Protein AF-A0A7S0UGL1-F1 (afdb_monomer)

Radius of gyration: 30.83 Å; Cα contacts (8 Å, |Δi|>4): 129; chains: 1; bounding box: 93×44×69 Å

Mean predicted aligned error: 17.74 Å

Foldseek 3Di:
DDDPPPPPPDPPPPPDDDDDDDDDDDDDDDDDDDDDDDDDDDDPDPDPPPPPPPPPDPPPPPVPPPPPPPPPDDPDPDDDPPDDPPDPDPPPPPPDDPVVPPPLVNVCVVLVQDPLDDCVQAAQQQQHGPVVCPVQDGHPSDPDQAHQQQRHGVVLCVNVVAGGHSRGPQDVVSPGDPCSNVVSVVVSVVVSVVSVVVVVVVVVVVVVVVVVVVVVVVVVD

pLDDT: mean 72.43, std 19.75, range [42.66, 98.06]

Secondary structure (DSSP, 8-state):
----------S-------S----------------------------------------------PPP--------------PPP---------SS-GGG---HHHHHHHHT--TTS-TTSB-TTT--BHHHHTTS--GGG----B-TTT--BHHHHHHTTPPPSTT----GGGTPPTTHHHHHHHHHHHHHHHHHHHHHHHHHHHHHHHHHHHHHHHT--

Structure (mmCIF, N/CA/C/O backbone):
data_AF-A0A7S0UGL1-F1
#
_entry.id   AF-A0A7S0UGL1-F1
#
loop_
_atom_site.group_PDB
_atom_site.id
_atom_site.type_symbol
_atom_site.label_atom_id
_atom_site.label_alt_id
_atom_site.label_comp_id
_atom_site.label_asym_id
_atom_site.label_entity_id
_atom_site.label_seq_id
_atom_site.pdbx_PDB_ins_code
_atom_site.Cartn_x
_atom_site.Cartn_y
_atom_site.Cartn_z
_atom_site.occupancy
_atom_site.B_iso_or_equiv
_atom_site.auth_seq_id
_atom_site.auth_comp_id
_atom_site.auth_asym_id
_atom_site.auth_atom_id
_atom_site.pdbx_PDB_model_num
ATOM 1 N N . GLU A 1 1 ? -6.485 -12.104 34.271 1.00 49.97 1 GLU A N 1
ATOM 2 C CA . GLU A 1 1 ? -6.862 -11.676 32.912 1.00 49.97 1 GLU A CA 1
ATOM 3 C C . GLU A 1 1 ? -7.045 -10.160 32.913 1.00 49.97 1 GLU A C 1
ATOM 5 O O . GLU A 1 1 ? -7.633 -9.662 33.859 1.00 49.97 1 GLU A O 1
ATOM 10 N N . SER A 1 2 ? -6.498 -9.402 31.951 1.00 53.38 2 SER A N 1
ATOM 11 C CA . SER A 1 2 ? -6.787 -7.959 31.879 1.00 53.38 2 SER A CA 1
ATOM 12 C C . SER A 1 2 ? -8.132 -7.769 31.186 1.00 53.38 2 SER A C 1
ATOM 14 O O . SER A 1 2 ? -8.208 -7.888 29.959 1.00 53.38 2 SER A O 1
ATOM 16 N N . GLY A 1 3 ? -9.179 -7.530 31.973 1.00 51.91 3 GLY A N 1
ATOM 17 C CA . GLY A 1 3 ? -10.449 -7.043 31.461 1.00 51.91 3 GLY A CA 1
ATOM 18 C C . GLY A 1 3 ? -10.198 -5.727 30.740 1.00 51.91 3 GLY A C 1
ATOM 19 O O . GLY A 1 3 ? -9.641 -4.788 31.308 1.00 51.91 3 GLY A O 1
ATOM 20 N N . CYS A 1 4 ? -10.546 -5.671 29.459 1.00 60.19 4 CYS A N 1
ATOM 21 C CA . CYS A 1 4 ? -10.886 -4.392 28.868 1.00 60.19 4 CYS A CA 1
ATOM 22 C C . CYS A 1 4 ? -12.244 -4.060 29.470 1.00 60.19 4 CYS A C 1
ATOM 24 O O . CYS A 1 4 ? -13.259 -4.442 28.896 1.00 60.19 4 CYS A O 1
ATOM 26 N N . ASP A 1 5 ? -12.253 -3.509 30.683 1.00 52.34 5 ASP A N 1
ATOM 27 C CA . ASP A 1 5 ? -13.500 -3.104 31.305 1.00 52.34 5 ASP A CA 1
ATOM 28 C C . ASP A 1 5 ? -14.141 -2.080 30.382 1.00 52.34 5 ASP A C 1
ATOM 30 O O . ASP A 1 5 ? -13.615 -0.994 30.118 1.00 52.34 5 ASP A O 1
ATOM 34 N N . GLU A 1 6 ? -15.234 -2.547 29.798 1.00 56.16 6 GLU A N 1
ATOM 35 C CA . GLU A 1 6 ? -16.185 -1.830 28.992 1.00 56.16 6 GLU A CA 1
ATOM 36 C C . GLU A 1 6 ? -16.751 -0.749 29.907 1.00 56.16 6 GLU A C 1
ATOM 38 O O . GLU A 1 6 ? -17.735 -0.944 30.613 1.00 56.16 6 GLU A O 1
ATOM 43 N N . THR A 1 7 ? -16.056 0.387 29.990 1.00 50.25 7 THR A N 1
ATOM 44 C CA . THR A 1 7 ? -16.639 1.587 30.565 1.00 50.25 7 THR A CA 1
ATOM 45 C C . THR A 1 7 ? -17.800 1.934 29.655 1.00 50.25 7 THR A C 1
ATOM 47 O O . THR A 1 7 ? -17.593 2.478 28.567 1.00 50.25 7 THR A O 1
ATOM 50 N N . THR A 1 8 ? -18.991 1.535 30.094 1.00 50.25 8 THR A N 1
ATOM 51 C CA . THR A 1 8 ? -20.279 2.159 29.824 1.00 50.25 8 THR A CA 1
ATOM 52 C C . THR A 1 8 ? -20.055 3.650 29.619 1.00 50.25 8 THR A C 1
ATOM 54 O O . THR A 1 8 ? -19.912 4.403 30.577 1.00 50.25 8 THR A O 1
ATOM 57 N N . LEU A 1 9 ? -19.905 4.050 28.357 1.00 53.34 9 LEU A N 1
ATOM 58 C CA . LEU A 1 9 ? -20.008 5.440 27.967 1.00 53.34 9 LEU A CA 1
ATOM 59 C C . LEU A 1 9 ? -21.496 5.707 27.867 1.00 53.34 9 LEU A C 1
ATOM 61 O O . LEU A 1 9 ? -22.192 5.103 27.051 1.00 53.34 9 LEU A O 1
ATOM 65 N N . ASP A 1 10 ? -21.933 6.554 28.784 1.00 43.84 10 ASP A N 1
ATOM 66 C CA . ASP A 1 10 ? -23.296 6.976 28.996 1.00 43.84 10 ASP A CA 1
ATOM 67 C C . ASP A 1 10 ? -24.043 7.325 27.703 1.00 43.84 10 ASP A C 1
ATOM 69 O O . ASP A 1 10 ? -23.537 7.947 26.762 1.00 43.84 10 ASP A O 1
ATOM 73 N N . ASP A 1 11 ? -25.297 6.898 27.732 1.00 48.81 11 ASP A N 1
ATOM 74 C CA . ASP A 1 11 ? -26.391 7.055 26.787 1.00 48.81 11 ASP A CA 1
ATOM 75 C C . ASP A 1 11 ? -26.806 8.533 26.604 1.00 48.81 11 ASP A C 1
ATOM 77 O O . ASP A 1 11 ? -27.948 8.905 26.839 1.00 48.81 11 ASP A O 1
ATOM 81 N N . GLU A 1 12 ? -25.894 9.424 26.195 1.00 51.50 12 GLU A N 1
ATOM 82 C CA . GLU A 1 12 ? -26.223 10.849 25.992 1.00 51.50 12 GLU A CA 1
ATOM 83 C C . GLU A 1 12 ? -25.688 11.431 24.673 1.00 51.50 12 GLU A C 1
ATOM 85 O O . GLU A 1 12 ? -25.175 12.546 24.589 1.00 51.50 12 GLU A O 1
ATOM 90 N N . SER A 1 13 ? -25.831 10.682 23.574 1.00 47.97 13 SER A N 1
ATOM 91 C CA . SER A 1 13 ? -25.647 11.254 22.230 1.00 47.97 13 SER A CA 1
ATOM 92 C C . SER A 1 13 ? -26.624 10.721 21.178 1.00 47.97 13 SER A C 1
ATOM 94 O O . SER A 1 13 ? -26.293 10.556 20.007 1.00 47.97 13 SER A O 1
ATOM 96 N N . GLN A 1 14 ? -27.886 10.524 21.575 1.00 49.38 14 GLN A N 1
ATOM 97 C CA . GLN A 1 14 ? -29.024 10.386 20.652 1.00 49.38 14 GLN A CA 1
ATOM 98 C C . GLN A 1 14 ? -29.669 11.739 20.281 1.00 49.38 14 GLN A C 1
ATOM 100 O O . GLN A 1 14 ? -30.885 11.857 20.140 1.00 49.38 14 GLN A O 1
ATOM 105 N N . ARG A 1 15 ? -28.876 12.795 20.073 1.00 54.56 15 ARG A N 1
ATOM 106 C CA . ARG A 1 15 ? -29.361 14.038 19.448 1.00 54.56 15 ARG A CA 1
ATOM 107 C C . ARG A 1 15 ? -28.332 14.578 18.470 1.00 54.56 15 ARG A C 1
ATOM 109 O O . ARG A 1 15 ? -27.566 15.468 18.803 1.00 54.56 15 ARG A O 1
ATOM 116 N N . THR A 1 16 ? -28.326 14.020 17.262 1.00 50.59 16 THR A N 1
ATOM 117 C CA . THR A 1 16 ? -28.108 14.730 15.978 1.00 50.59 16 THR A CA 1
ATOM 118 C C . THR A 1 16 ? -28.084 13.728 14.817 1.00 50.59 16 THR A C 1
ATOM 120 O O . THR A 1 16 ? -27.150 13.649 14.028 1.00 50.59 16 THR A O 1
ATOM 123 N N . LEU A 1 17 ? -29.172 12.966 14.666 1.00 46.53 17 LEU A N 1
ATOM 124 C CA . LEU A 1 17 ? -29.555 12.407 13.370 1.00 46.53 17 LEU A CA 1
ATOM 125 C C . LEU A 1 17 ? -30.765 13.184 12.868 1.00 46.53 17 LEU A C 1
ATOM 127 O O . LEU A 1 17 ? -31.909 12.917 13.223 1.00 46.53 17 LEU A O 1
ATOM 131 N N . SER A 1 18 ? -30.506 14.176 12.029 1.00 49.50 18 SER A N 1
ATOM 132 C CA . SER A 1 18 ? -31.495 14.686 11.093 1.00 49.50 18 SER A CA 1
ATOM 133 C C . SER A 1 18 ? -30.771 15.165 9.847 1.00 49.50 18 SER A C 1
ATOM 135 O O . SER A 1 18 ? -29.814 15.926 9.929 1.00 49.50 18 SER A O 1
ATOM 137 N N . VAL A 1 19 ? -31.310 14.733 8.707 1.00 49.53 19 VAL A N 1
ATOM 138 C CA . VAL A 1 19 ? -31.036 15.157 7.328 1.00 49.53 19 VAL A CA 1
ATOM 139 C C . VAL A 1 19 ? -30.164 14.200 6.491 1.00 49.53 19 VAL A C 1
ATOM 141 O O . VAL A 1 19 ? -28.951 14.109 6.625 1.00 49.53 19 VAL A O 1
ATOM 144 N N . LYS A 1 20 ? -30.864 13.599 5.510 1.00 46.00 20 LYS A N 1
ATOM 145 C CA . LYS A 1 20 ? -30.420 12.940 4.262 1.00 46.00 20 LYS A CA 1
ATOM 146 C C . LYS A 1 20 ? -30.131 11.431 4.277 1.00 46.00 20 LYS A C 1
ATOM 148 O O . LYS A 1 20 ? -29.094 10.963 3.823 1.00 46.00 20 LYS A O 1
ATOM 153 N N . ARG A 1 21 ? -31.181 10.655 4.568 1.00 45.88 21 ARG A N 1
ATOM 154 C CA . ARG A 1 21 ? -31.501 9.431 3.808 1.00 45.88 21 ARG A CA 1
ATOM 155 C C . ARG A 1 21 ? -32.870 9.594 3.143 1.00 45.88 21 ARG A C 1
ATOM 157 O O . ARG A 1 21 ? -33.897 9.406 3.777 1.00 45.88 21 ARG A O 1
ATOM 164 N N . GLN A 1 22 ? -32.873 9.949 1.862 1.00 46.75 22 GLN A N 1
ATOM 165 C CA . GLN A 1 22 ? -34.020 9.780 0.970 1.00 46.75 22 GLN A CA 1
ATOM 166 C C . GLN A 1 22 ? -33.508 9.327 -0.396 1.00 46.75 22 GLN A C 1
ATOM 168 O O . GLN A 1 22 ? -32.994 10.133 -1.165 1.00 46.75 22 GLN A O 1
ATOM 173 N N . ARG A 1 23 ? -33.621 8.022 -0.652 1.00 47.41 23 ARG A N 1
ATOM 174 C CA . ARG A 1 23 ? -34.203 7.414 -1.863 1.00 47.41 23 ARG A CA 1
ATOM 175 C C . ARG A 1 23 ? -33.829 5.935 -1.908 1.00 47.41 23 ARG A C 1
ATOM 177 O O . ARG A 1 23 ? -32.847 5.538 -2.522 1.00 47.41 23 ARG A O 1
ATOM 184 N N . ALA A 1 24 ? -34.659 5.133 -1.248 1.00 46.78 24 ALA A N 1
ATOM 185 C CA . ALA A 1 24 ? -35.007 3.826 -1.775 1.00 46.78 24 ALA A CA 1
ATOM 186 C C . ALA A 1 24 ? -36.039 4.070 -2.886 1.00 46.78 24 ALA A C 1
ATOM 188 O O . ALA A 1 24 ? -37.036 4.755 -2.661 1.00 46.78 24 ALA A O 1
ATOM 189 N N . GLY A 1 25 ? -35.748 3.592 -4.092 1.00 44.62 25 GLY A N 1
ATOM 190 C CA . GLY A 1 25 ? -36.700 3.501 -5.190 1.00 44.62 25 GLY A CA 1
ATOM 191 C C . GLY A 1 25 ? -36.906 2.028 -5.497 1.00 44.62 25 GLY A C 1
ATOM 192 O O . GLY A 1 25 ? -36.019 1.395 -6.060 1.00 44.62 25 GLY A O 1
ATOM 193 N N . SER A 1 26 ? -38.050 1.501 -5.078 1.00 48.12 26 SER A N 1
ATOM 194 C CA . SER A 1 26 ? -38.562 0.168 -5.388 1.00 48.12 26 SER A CA 1
ATOM 195 C C . SER A 1 26 ? -39.847 0.330 -6.196 1.00 48.12 26 SER A C 1
ATOM 197 O O . SER A 1 26 ? -40.843 0.807 -5.661 1.00 48.12 26 SER A O 1
ATOM 199 N N . ILE A 1 27 ? -39.777 -0.014 -7.479 1.00 49.25 27 ILE A N 1
ATOM 200 C CA . ILE A 1 27 ? -40.843 -0.236 -8.475 1.00 49.25 27 ILE A CA 1
ATOM 201 C C . ILE A 1 27 ? -40.078 -0.784 -9.693 1.00 49.25 27 ILE A C 1
ATOM 203 O O . ILE A 1 27 ? -39.031 -0.241 -10.024 1.00 49.25 27 ILE A O 1
ATOM 207 N N . GLY A 1 28 ? -40.438 -1.842 -10.399 1.00 42.66 28 GLY A N 1
ATOM 208 C CA . GLY A 1 28 ? -41.591 -2.721 -10.430 1.00 42.66 28 GLY A CA 1
ATOM 209 C C . GLY A 1 28 ? -41.323 -3.723 -11.567 1.00 42.66 28 GLY A C 1
ATOM 210 O O . GLY A 1 28 ? -40.340 -3.599 -12.299 1.00 42.66 28 GLY A O 1
ATOM 211 N N . GLU A 1 29 ? -42.165 -4.735 -11.645 1.00 49.28 29 GLU A N 1
ATOM 212 C CA . GLU A 1 29 ? -42.068 -5.910 -12.502 1.00 49.28 29 GLU A CA 1
ATOM 213 C C . GLU A 1 29 ? -42.170 -5.658 -14.028 1.00 49.28 29 GLU A C 1
ATOM 215 O O . GLU A 1 29 ? -42.695 -4.645 -14.478 1.00 49.28 29 GLU A O 1
ATOM 220 N N . GLU A 1 30 ? -41.675 -6.656 -14.777 1.00 47.31 30 GLU A N 1
ATOM 221 C CA . GLU A 1 30 ? -42.126 -7.158 -16.096 1.00 47.31 30 GLU A CA 1
ATOM 222 C C . GLU A 1 30 ? -42.024 -6.316 -17.400 1.00 47.31 30 GLU A C 1
ATOM 224 O O . GLU A 1 30 ? -42.859 -5.469 -17.682 1.00 47.31 30 GLU A O 1
ATOM 229 N N . SER A 1 31 ? -41.079 -6.75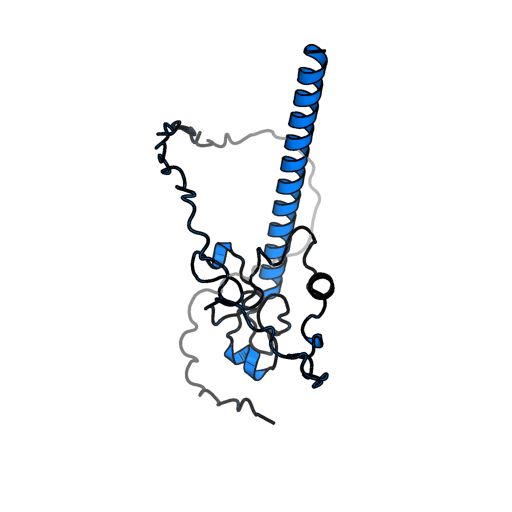2 -18.268 1.00 47.50 31 SER A N 1
ATOM 230 C CA . SER A 1 31 ? -41.150 -6.984 -19.746 1.00 47.50 31 SER A CA 1
ATOM 231 C C . SER A 1 31 ? -41.587 -5.861 -20.730 1.00 47.50 31 SER A C 1
ATOM 233 O O . SER A 1 31 ? -42.191 -4.880 -20.321 1.00 47.50 31 SER A O 1
ATOM 235 N N . PRO A 1 32 ? -41.372 -5.964 -22.073 1.00 59.06 32 PRO A N 1
ATOM 236 C CA . PRO A 1 32 ? -40.645 -6.954 -22.881 1.00 59.06 32 PRO A CA 1
ATOM 237 C C . PRO A 1 32 ? -39.606 -6.358 -23.874 1.00 59.06 32 PRO A C 1
ATOM 239 O O . PRO A 1 32 ? -39.537 -5.163 -24.155 1.00 59.06 32 PRO A O 1
ATOM 242 N N . VAL A 1 33 ? -38.837 -7.275 -24.467 1.00 56.69 33 VAL A N 1
ATOM 243 C CA . VAL A 1 33 ? -38.094 -7.215 -25.741 1.00 56.69 33 VAL A CA 1
ATOM 244 C C . VAL A 1 33 ? -38.511 -6.077 -26.696 1.00 56.69 33 VAL A C 1
ATOM 246 O O . VAL A 1 33 ? -39.586 -6.121 -27.295 1.00 56.69 33 VAL A O 1
ATOM 249 N N . ARG A 1 34 ? -37.605 -5.124 -26.965 1.00 49.34 34 ARG A N 1
ATOM 250 C CA . ARG A 1 34 ? -37.639 -4.306 -28.190 1.00 49.34 34 ARG A CA 1
ATOM 251 C C . ARG A 1 34 ? -36.268 -4.213 -28.861 1.00 49.34 34 ARG A C 1
ATOM 253 O O . ARG A 1 34 ? -35.297 -3.727 -28.295 1.00 49.34 34 ARG A O 1
ATOM 260 N N . LYS A 1 35 ? -36.288 -4.762 -30.077 1.00 45.47 35 LYS A N 1
ATOM 261 C CA . LYS A 1 35 ? -35.478 -4.565 -31.283 1.00 45.47 35 LYS A CA 1
ATOM 262 C C . LYS A 1 35 ? -34.319 -3.565 -31.221 1.00 45.47 35 LYS A C 1
ATOM 264 O O . LYS A 1 35 ? -34.493 -2.396 -30.899 1.00 45.47 35 LYS A O 1
ATOM 269 N N . LEU A 1 36 ? -33.181 -4.062 -31.712 1.00 54.41 36 LEU A N 1
ATOM 270 C CA . LEU A 1 36 ? -32.133 -3.285 -32.356 1.00 54.41 36 LEU A CA 1
ATOM 271 C C . LEU A 1 36 ? -32.740 -2.322 -33.383 1.00 54.41 36 LEU A C 1
ATOM 273 O O . LEU A 1 36 ? -33.297 -2.781 -34.378 1.00 54.41 36 LEU A O 1
ATOM 277 N N . GLU A 1 37 ? -32.519 -1.026 -33.193 1.00 46.28 37 GLU A N 1
ATOM 278 C CA . GLU A 1 37 ? -32.358 -0.088 -34.298 1.00 46.28 37 GLU A CA 1
ATOM 279 C C . GLU A 1 37 ? -31.127 0.779 -34.031 1.00 46.28 37 GLU A C 1
ATOM 281 O O . GLU A 1 37 ? -30.997 1.490 -33.035 1.00 46.28 37 GLU A O 1
ATOM 286 N N . SER A 1 38 ? -30.178 0.618 -34.940 1.00 60.94 38 SER A N 1
ATOM 287 C CA . SER A 1 38 ? -28.994 1.425 -35.161 1.00 60.94 38 SER A CA 1
ATOM 288 C C . SER A 1 38 ? -29.349 2.895 -35.374 1.00 60.94 38 SER A C 1
ATOM 290 O O . SER A 1 38 ? -30.081 3.219 -36.306 1.00 60.94 38 SER A O 1
ATOM 292 N N . SER A 1 39 ? -28.744 3.788 -34.590 1.00 46.53 39 SER A N 1
ATOM 293 C CA . SER A 1 39 ? -28.592 5.191 -34.976 1.00 46.53 39 SER A CA 1
ATOM 294 C C . SER A 1 39 ? -27.234 5.721 -34.501 1.00 46.53 39 SER A C 1
ATOM 296 O O . SER A 1 39 ? -26.961 5.701 -33.296 1.00 46.53 39 SER A O 1
ATOM 298 N N . PRO A 1 40 ? -26.346 6.147 -35.419 1.00 58.91 40 PRO A N 1
ATOM 299 C CA . PRO A 1 40 ? -25.068 6.742 -35.079 1.00 58.91 40 PRO A CA 1
ATOM 300 C C . PRO A 1 40 ? -25.258 8.249 -34.910 1.00 58.91 40 PRO A C 1
ATOM 302 O O . PRO A 1 40 ? -25.292 9.000 -35.879 1.00 58.91 40 PRO A O 1
ATOM 305 N N . HIS A 1 41 ? -25.354 8.705 -33.666 1.00 50.12 41 HIS A N 1
ATOM 306 C CA . HIS A 1 41 ? -25.132 10.110 -33.352 1.00 50.12 41 HIS A CA 1
ATOM 307 C C . HIS A 1 41 ? -24.097 10.187 -32.237 1.00 50.12 41 HIS A C 1
ATOM 309 O O . HIS A 1 41 ? -24.415 10.095 -31.053 1.00 50.12 41 HIS A O 1
ATOM 315 N N . GLU A 1 42 ? -22.830 10.302 -32.639 1.00 50.38 42 GLU A N 1
ATOM 316 C CA . GLU A 1 42 ? -21.756 10.709 -31.741 1.00 50.38 42 GLU A CA 1
ATOM 317 C C . GLU A 1 42 ? -22.068 12.112 -31.200 1.00 50.38 42 GLU A C 1
ATOM 319 O O . GLU A 1 42 ? -22.166 13.064 -31.980 1.00 50.38 42 GLU A O 1
ATOM 324 N N . PRO A 1 43 ? -22.172 12.300 -29.876 1.00 55.28 43 PRO A N 1
ATOM 325 C CA . PRO A 1 43 ? -21.962 13.607 -29.300 1.00 55.28 43 PRO A CA 1
ATOM 326 C C . PRO A 1 43 ? -20.451 13.842 -29.292 1.00 55.28 43 PRO A C 1
ATOM 328 O O . PRO A 1 43 ? -19.728 13.196 -28.529 1.00 55.28 43 PRO A O 1
ATOM 331 N N . GLN A 1 44 ? -19.986 14.769 -30.136 1.00 52.66 44 GLN A N 1
ATOM 332 C CA . GLN A 1 44 ? -18.638 15.332 -30.072 1.00 52.66 44 GLN A CA 1
ATOM 333 C C . GLN A 1 44 ? -18.358 15.782 -28.635 1.00 52.66 44 GLN A C 1
ATOM 335 O O . GLN A 1 44 ? -18.747 16.867 -28.198 1.00 52.66 44 GLN A O 1
ATOM 340 N N . ARG A 1 45 ? -17.675 14.926 -27.870 1.00 49.59 45 ARG A N 1
ATOM 341 C CA . ARG A 1 45 ? -17.064 15.328 -26.613 1.00 49.59 45 ARG A CA 1
ATOM 342 C C . ARG A 1 45 ? -15.934 16.266 -26.984 1.00 49.59 45 ARG A C 1
ATOM 344 O O . ARG A 1 45 ? -14.920 15.847 -27.532 1.00 49.59 45 ARG A O 1
ATOM 351 N N . ASN A 1 46 ? -16.141 17.538 -26.680 1.00 55.28 46 ASN A N 1
ATOM 352 C CA . ASN A 1 46 ? -15.108 18.553 -26.646 1.00 55.28 46 ASN A CA 1
ATOM 353 C C . ASN A 1 46 ? -14.074 18.108 -25.598 1.00 55.28 46 ASN A C 1
ATOM 355 O O . ASN A 1 46 ? -14.231 18.348 -24.401 1.00 55.28 46 ASN A O 1
ATOM 359 N N . VAL A 1 47 ? -13.079 17.331 -26.029 1.00 50.09 47 VAL A N 1
ATOM 360 C CA . VAL A 1 47 ? -11.943 16.945 -25.196 1.00 50.09 47 VAL A CA 1
ATOM 361 C C . VAL A 1 47 ? -11.081 18.199 -25.087 1.00 50.09 47 VAL A C 1
ATOM 363 O O . VAL A 1 47 ? -10.557 18.640 -26.112 1.00 50.09 47 VAL A O 1
ATOM 366 N N . PRO A 1 48 ? -10.913 18.806 -23.898 1.00 51.16 48 PRO A N 1
ATOM 367 C CA . PRO A 1 48 ? -9.924 19.855 -23.747 1.00 51.16 48 PRO A CA 1
ATOM 368 C C . PRO A 1 48 ? -8.567 19.239 -24.088 1.00 51.16 48 PRO A C 1
ATOM 370 O O . PRO A 1 48 ? -8.071 18.359 -23.381 1.00 51.16 48 PRO A O 1
ATOM 373 N N . GLN A 1 49 ? -7.985 19.673 -25.209 1.00 48.41 49 GLN A N 1
ATOM 374 C CA . GLN A 1 49 ? -6.591 19.422 -25.534 1.00 48.41 49 GLN A CA 1
ATOM 375 C C . GLN A 1 49 ? -5.756 20.085 -24.439 1.00 48.41 49 GLN A C 1
ATOM 377 O O . GLN A 1 49 ? -5.389 21.256 -24.528 1.00 48.41 49 GLN A O 1
ATOM 382 N N . TYR A 1 50 ? -5.472 19.334 -23.376 1.00 49.09 50 TYR A N 1
ATOM 383 C CA . TYR A 1 50 ? -4.449 19.694 -22.413 1.00 49.09 50 TYR A CA 1
ATOM 384 C C . TYR A 1 50 ? -3.123 19.584 -23.158 1.00 49.09 50 TYR A C 1
ATOM 386 O O . TYR A 1 50 ? -2.508 18.521 -23.259 1.00 49.09 50 TYR A O 1
ATOM 394 N N . ARG A 1 51 ? -2.751 20.696 -23.793 1.00 46.44 51 ARG A N 1
ATOM 395 C CA . ARG A 1 51 ? -1.477 20.896 -24.460 1.00 46.44 51 ARG A CA 1
ATOM 396 C C . ARG A 1 51 ? -0.424 20.736 -23.376 1.00 46.44 51 ARG A C 1
ATOM 398 O O . ARG A 1 51 ? -0.190 21.629 -22.568 1.00 46.44 51 ARG A O 1
ATOM 405 N N . ASN A 1 52 ? 0.128 19.531 -23.314 1.00 45.81 52 ASN A N 1
ATOM 406 C CA . ASN A 1 52 ? 1.212 19.164 -22.430 1.00 45.81 52 ASN A CA 1
ATOM 407 C C . ASN A 1 52 ? 2.445 19.911 -22.946 1.00 45.81 52 ASN A C 1
ATOM 409 O O . ASN A 1 52 ? 3.217 19.403 -23.759 1.00 45.81 52 ASN A O 1
ATOM 413 N N . SER A 1 53 ? 2.560 21.175 -22.548 1.00 51.78 53 SER A N 1
ATOM 414 C CA . SER A 1 53 ? 3.753 21.987 -22.722 1.00 51.78 53 SER A CA 1
ATOM 415 C C . SER A 1 53 ? 4.829 21.383 -21.829 1.00 51.78 53 SER A C 1
ATOM 417 O O . SER A 1 53 ? 5.065 21.833 -20.711 1.00 51.78 53 SER A O 1
ATOM 419 N N . TYR A 1 54 ? 5.451 20.313 -22.321 1.00 46.62 54 TYR A N 1
ATOM 420 C CA . TYR A 1 54 ? 6.738 19.843 -21.845 1.00 46.62 54 TYR A CA 1
ATOM 421 C C . TYR A 1 54 ? 7.737 20.973 -22.087 1.00 46.62 54 TYR A C 1
ATOM 423 O O . TYR A 1 54 ? 8.347 21.068 -23.146 1.00 46.62 54 TYR A O 1
ATOM 431 N N . MET A 1 55 ? 7.862 21.866 -21.108 1.00 61.69 55 MET A N 1
ATOM 432 C CA . MET A 1 55 ? 9.044 22.697 -20.948 1.00 61.69 55 MET A CA 1
ATOM 433 C C . MET A 1 55 ? 10.198 21.745 -20.610 1.00 61.69 55 MET A C 1
ATOM 435 O O . MET A 1 55 ? 10.156 21.101 -19.556 1.00 61.69 55 MET A O 1
ATOM 439 N N . PRO A 1 56 ? 11.209 21.591 -21.480 1.00 57.16 56 PRO A N 1
ATOM 440 C CA . PRO A 1 56 ? 12.427 20.906 -21.095 1.00 57.16 56 PRO A CA 1
ATOM 441 C C . PRO A 1 56 ? 13.092 21.756 -20.013 1.00 57.16 56 PRO A C 1
ATOM 443 O O . PRO A 1 56 ? 13.587 22.847 -20.283 1.00 57.16 56 PRO A O 1
ATOM 446 N N . HIS A 1 57 ? 13.070 21.277 -18.769 1.00 58.19 57 HIS A N 1
ATOM 447 C CA . HIS A 1 57 ? 13.886 21.867 -17.719 1.00 58.19 57 HIS A CA 1
ATOM 448 C C . HIS A 1 57 ? 15.348 21.751 -18.174 1.00 58.19 57 HIS A C 1
ATOM 450 O O . HIS A 1 57 ? 15.810 20.624 -18.388 1.00 58.19 57 HIS A O 1
ATOM 456 N N . PRO A 1 58 ? 16.089 22.861 -18.342 1.00 57.00 58 PRO A N 1
ATOM 457 C CA . PRO A 1 58 ? 17.516 22.762 -18.564 1.00 57.00 58 PRO A CA 1
ATOM 458 C C . PRO A 1 58 ? 18.102 22.093 -17.324 1.00 57.00 58 PRO A C 1
ATOM 460 O O . PRO A 1 58 ? 18.011 22.622 -16.213 1.00 57.00 58 PRO A O 1
ATOM 463 N N . GLN A 1 59 ? 18.665 20.898 -17.512 1.00 53.03 59 GLN A N 1
ATOM 464 C CA . GLN A 1 59 ? 19.603 20.319 -16.565 1.00 53.03 59 GLN A CA 1
ATOM 465 C C . GLN A 1 59 ? 20.761 21.308 -16.446 1.00 53.03 59 GLN A C 1
ATOM 467 O O . GLN A 1 59 ? 21.746 21.223 -17.176 1.00 53.03 59 GLN A O 1
ATOM 472 N N . GLN A 1 60 ? 20.660 22.250 -15.509 1.00 55.59 60 GLN A N 1
ATOM 473 C CA . GLN A 1 60 ? 21.855 22.776 -14.885 1.00 55.59 60 GLN A CA 1
ATOM 474 C C . GLN A 1 60 ? 22.487 21.588 -14.169 1.00 55.59 60 GLN A C 1
ATOM 476 O O . GLN A 1 60 ? 22.120 21.231 -13.049 1.00 55.59 60 GLN A O 1
ATOM 481 N N . GLN A 1 61 ? 23.416 20.939 -14.872 1.00 58.41 61 GLN A N 1
ATOM 482 C CA . GLN A 1 61 ? 24.498 20.195 -14.261 1.00 58.41 61 GLN A CA 1
ATOM 483 C C . GLN A 1 61 ? 25.219 21.170 -13.330 1.00 58.41 61 GLN A C 1
ATOM 485 O O . GLN A 1 61 ? 26.216 21.787 -13.693 1.00 58.41 61 GLN A O 1
ATOM 490 N N . GLN A 1 62 ? 24.718 21.315 -12.106 1.00 56.94 62 GLN A N 1
ATOM 491 C CA . GLN A 1 62 ? 25.589 21.643 -10.998 1.00 56.94 62 GLN A CA 1
ATOM 492 C C . GLN A 1 62 ? 26.500 20.434 -10.857 1.00 56.94 62 GLN A C 1
ATOM 494 O O . GLN A 1 62 ? 26.180 19.454 -10.182 1.00 56.94 62 GLN A O 1
ATOM 499 N N . GLN A 1 63 ? 27.612 20.487 -11.589 1.00 56.16 63 GLN A N 1
ATOM 500 C CA . GLN A 1 63 ? 28.789 19.703 -11.299 1.00 56.16 63 GLN A CA 1
ATOM 501 C C . GLN A 1 63 ? 29.155 20.034 -9.856 1.00 56.16 63 GLN A C 1
ATOM 503 O O . GLN A 1 63 ? 29.857 21.001 -9.571 1.00 56.16 63 GLN A O 1
ATOM 508 N N . ARG A 1 64 ? 28.616 19.255 -8.915 1.00 51.94 64 ARG A N 1
ATOM 509 C CA . ARG A 1 64 ? 29.208 19.153 -7.596 1.00 51.94 64 ARG A CA 1
ATOM 510 C C . ARG A 1 64 ? 30.577 18.549 -7.841 1.00 51.94 64 ARG A C 1
ATOM 512 O O . ARG A 1 64 ? 30.707 17.336 -7.982 1.00 51.94 64 ARG A O 1
ATOM 519 N N . MET A 1 65 ? 31.571 19.426 -7.952 1.00 52.25 65 MET A N 1
ATOM 520 C CA . MET A 1 65 ? 32.955 19.101 -7.670 1.00 52.25 65 MET A CA 1
ATOM 521 C C . MET A 1 65 ? 32.973 18.505 -6.266 1.00 52.25 65 MET A C 1
ATOM 523 O O . MET A 1 65 ? 33.004 19.215 -5.265 1.00 52.25 65 MET A O 1
ATOM 527 N N . TYR A 1 66 ? 32.852 17.185 -6.192 1.00 60.03 66 TYR A N 1
ATOM 528 C CA . TYR A 1 66 ? 33.248 16.461 -5.006 1.00 60.03 66 TYR A CA 1
ATOM 529 C C . TYR A 1 66 ? 34.769 16.581 -4.950 1.00 60.03 66 TYR A C 1
ATOM 531 O O . TYR A 1 66 ? 35.430 16.172 -5.910 1.00 60.03 66 TYR A O 1
ATOM 539 N N . PRO A 1 67 ? 35.337 17.177 -3.888 1.00 71.56 67 PRO A N 1
ATOM 540 C CA . PRO A 1 67 ? 36.775 17.159 -3.717 1.00 71.56 67 PRO A CA 1
ATOM 541 C C . PRO A 1 67 ? 37.229 15.692 -3.695 1.00 71.56 67 PRO A C 1
ATOM 543 O O . PRO A 1 67 ? 36.540 14.849 -3.104 1.00 71.56 67 PRO A O 1
ATOM 546 N N . PRO A 1 68 ? 38.343 15.358 -4.366 1.00 65.88 68 PRO A N 1
ATOM 547 C CA . PRO A 1 68 ? 38.877 14.008 -4.338 1.00 65.88 68 PRO A CA 1
ATOM 548 C C . PRO A 1 68 ? 39.114 13.601 -2.877 1.00 65.88 68 PRO A C 1
ATOM 550 O O . PRO A 1 68 ? 39.615 14.414 -2.094 1.00 65.88 68 PRO A O 1
ATOM 553 N N . PRO A 1 69 ? 38.757 12.369 -2.476 1.00 61.19 69 PRO A N 1
ATOM 554 C CA . PRO A 1 69 ? 39.107 11.888 -1.157 1.00 61.19 69 PRO A CA 1
ATOM 555 C C . PRO A 1 69 ? 40.631 11.823 -1.096 1.00 61.19 69 PRO A C 1
ATOM 557 O O . PRO A 1 69 ? 41.263 10.999 -1.759 1.00 61.19 69 PRO A O 1
ATOM 560 N N . LEU A 1 70 ? 41.221 12.721 -0.310 1.00 61.34 70 LEU A N 1
ATOM 561 C CA . LEU A 1 70 ? 42.605 12.619 0.118 1.00 61.34 70 LEU A CA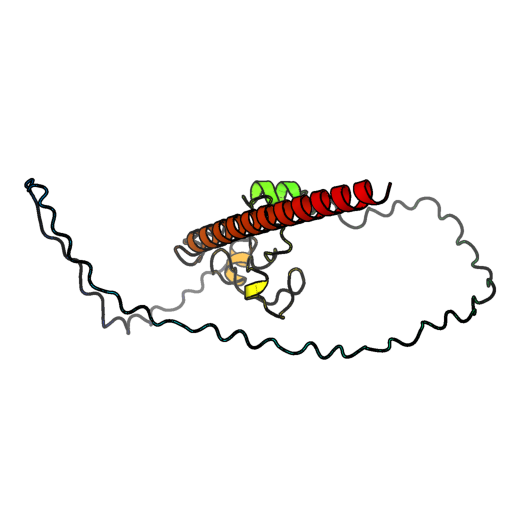 1
ATOM 562 C C . LEU A 1 70 ? 42.715 11.364 0.988 1.00 61.34 70 LEU A C 1
ATOM 564 O O . LEU A 1 70 ? 42.613 11.420 2.210 1.00 61.34 70 LEU A O 1
ATOM 568 N N . TYR A 1 71 ? 42.929 10.215 0.348 1.00 58.59 71 TYR A N 1
ATOM 569 C CA . TYR A 1 71 ? 43.481 9.023 0.982 1.00 58.59 71 TYR A CA 1
ATOM 570 C C . TYR A 1 71 ? 44.964 9.282 1.286 1.00 58.59 71 TYR A C 1
ATOM 572 O O . TYR A 1 71 ? 45.871 8.663 0.737 1.00 58.59 71 TYR A O 1
ATOM 580 N N . GLY A 1 72 ? 45.196 10.256 2.165 1.00 52.81 72 GLY A N 1
ATOM 581 C CA . GLY A 1 72 ? 46.461 10.512 2.824 1.00 52.81 72 GLY A CA 1
ATOM 582 C C . GLY A 1 72 ? 46.616 9.527 3.970 1.00 52.81 72 GLY A C 1
ATOM 583 O O . GLY A 1 72 ? 46.114 9.742 5.067 1.00 52.81 72 GLY A O 1
ATOM 584 N N . MET A 1 73 ? 47.259 8.410 3.650 1.00 54.94 73 MET A N 1
ATOM 585 C CA . MET A 1 73 ? 48.189 7.665 4.498 1.00 54.94 73 MET A CA 1
ATOM 586 C C . MET A 1 73 ? 48.395 8.212 5.921 1.00 54.94 73 MET A C 1
ATOM 588 O O . MET A 1 73 ? 49.373 8.895 6.185 1.00 54.94 73 MET A O 1
ATOM 592 N N . HIS A 1 74 ? 47.544 7.810 6.862 1.00 54.09 74 HIS A N 1
ATOM 593 C CA . HIS A 1 74 ? 47.932 7.674 8.267 1.00 54.09 74 HIS A CA 1
ATOM 594 C C . HIS A 1 74 ? 47.229 6.458 8.855 1.00 54.09 74 HIS A C 1
ATOM 596 O O . HIS A 1 74 ? 46.222 6.534 9.552 1.00 54.09 74 HIS A O 1
ATOM 602 N N . ARG A 1 75 ? 47.784 5.292 8.521 1.00 52.59 75 ARG A N 1
ATOM 603 C CA . ARG A 1 75 ? 47.559 4.060 9.266 1.00 52.59 75 ARG A CA 1
ATOM 604 C C . ARG A 1 75 ? 48.368 4.207 10.563 1.00 52.59 75 ARG A C 1
ATOM 606 O O . ARG A 1 75 ? 49.595 4.258 10.466 1.00 52.59 75 ARG A O 1
ATOM 613 N N . PRO A 1 76 ? 47.745 4.347 11.746 1.00 65.06 76 PRO A N 1
ATOM 614 C CA . PRO A 1 76 ? 48.503 4.359 12.987 1.00 65.06 76 PRO A CA 1
ATOM 615 C C . PRO A 1 76 ? 49.277 3.036 13.100 1.00 65.06 76 PRO A C 1
ATOM 617 O O . PRO A 1 76 ? 48.731 1.982 12.745 1.00 65.06 76 PRO A O 1
ATOM 620 N N . PRO A 1 77 ? 50.552 3.070 13.525 1.00 63.03 77 PRO A N 1
ATOM 621 C CA . PRO A 1 77 ? 51.312 1.856 13.742 1.00 63.03 77 PRO A CA 1
ATOM 622 C C . PRO A 1 77 ? 50.579 1.020 14.787 1.00 63.03 77 PRO A C 1
ATOM 624 O O . PRO A 1 77 ? 50.051 1.537 15.770 1.00 63.03 77 PRO A O 1
ATOM 627 N N . TYR A 1 78 ? 50.516 -0.274 14.507 1.00 53.31 78 TYR A N 1
ATOM 628 C CA . TYR A 1 78 ? 49.945 -1.312 15.344 1.00 53.31 78 TYR A CA 1
ATOM 629 C C . TYR A 1 78 ? 50.457 -1.199 16.788 1.00 53.31 78 TYR A C 1
ATOM 631 O O . TYR A 1 78 ? 51.486 -1.768 17.140 1.00 53.31 78 TYR A O 1
ATOM 639 N N . GLY A 1 79 ? 49.710 -0.501 17.640 1.00 49.62 79 GLY A N 1
ATOM 640 C CA . GLY A 1 79 ? 49.731 -0.764 19.068 1.00 49.62 79 GLY A CA 1
ATOM 641 C C . GLY A 1 79 ? 49.189 -2.172 19.257 1.00 49.62 79 GLY A C 1
ATOM 642 O O . GLY A 1 79 ? 48.089 -2.470 18.790 1.00 49.62 79 GLY A O 1
ATOM 643 N N . HIS A 1 80 ? 49.997 -3.044 19.855 1.00 57.19 80 HIS A N 1
ATOM 644 C CA . HIS A 1 80 ? 49.632 -4.397 20.248 1.00 57.19 80 HIS A CA 1
ATOM 645 C C . HIS A 1 80 ? 48.243 -4.427 20.898 1.00 57.19 80 HIS A C 1
ATOM 647 O O . HIS A 1 80 ? 48.095 -4.192 22.095 1.00 57.19 80 HIS A O 1
ATOM 653 N N . TYR A 1 81 ? 47.222 -4.771 20.114 1.00 53.22 81 TYR A N 1
ATOM 654 C CA . TYR A 1 81 ? 46.023 -5.370 20.668 1.00 53.22 81 TYR A CA 1
ATOM 655 C C . TYR A 1 81 ? 46.464 -6.727 21.202 1.00 53.22 81 TYR A C 1
ATOM 657 O O . TYR A 1 81 ? 46.665 -7.675 20.441 1.00 53.22 81 TYR A O 1
ATOM 665 N N . GLN A 1 82 ? 46.679 -6.786 22.516 1.00 49.38 82 GLN A N 1
ATOM 666 C CA . GLN A 1 82 ? 46.618 -8.038 23.247 1.00 49.38 82 GLN A CA 1
ATOM 667 C C . GLN A 1 82 ? 45.322 -8.716 22.820 1.00 49.38 82 GLN A C 1
ATOM 669 O O . GLN A 1 82 ? 44.229 -8.194 23.040 1.00 49.38 82 GLN A O 1
ATOM 674 N N . TYR A 1 83 ? 45.467 -9.848 22.137 1.00 54.78 83 TYR A N 1
ATOM 675 C CA . TYR A 1 83 ? 44.370 -10.773 21.947 1.00 54.78 83 TYR A CA 1
ATOM 676 C C . TYR A 1 83 ? 43.795 -11.049 23.338 1.00 54.78 83 TYR A C 1
ATOM 678 O O . TYR A 1 83 ? 44.545 -11.533 24.193 1.00 54.78 83 TYR A O 1
ATOM 686 N N . PRO A 1 84 ? 42.519 -10.723 23.611 1.00 69.31 84 PRO A N 1
ATOM 687 C CA . PRO A 1 84 ? 41.904 -11.195 24.833 1.00 69.31 84 PRO A CA 1
ATOM 688 C C . PRO A 1 84 ? 42.035 -12.726 24.837 1.00 69.31 84 PRO A C 1
ATOM 690 O O . PRO A 1 84 ? 41.835 -13.353 23.787 1.00 69.31 84 PRO A O 1
ATOM 693 N N . PRO A 1 85 ? 42.443 -13.331 25.965 1.00 68.12 85 PRO A N 1
ATOM 694 C CA . PRO A 1 85 ? 42.602 -14.772 26.062 1.00 68.12 85 PRO A CA 1
ATOM 695 C C . PRO A 1 85 ? 41.310 -15.460 25.600 1.00 68.12 85 PRO A C 1
ATOM 697 O O . PRO A 1 85 ? 40.221 -14.933 25.849 1.00 68.12 85 PRO A O 1
ATOM 700 N N . PRO A 1 86 ? 41.400 -16.612 24.912 1.00 61.88 86 PRO A N 1
ATOM 701 C CA . PRO A 1 86 ? 40.229 -17.362 24.489 1.00 61.88 86 PRO A CA 1
ATOM 702 C C . PRO A 1 86 ? 39.441 -17.750 25.739 1.00 61.88 86 PRO A C 1
ATOM 704 O O . PRO A 1 86 ? 39.814 -18.667 26.469 1.00 61.88 86 PRO A O 1
ATOM 707 N N . HIS A 1 87 ? 38.377 -17.001 26.027 1.00 56.16 87 HIS A N 1
ATOM 708 C CA . HIS A 1 87 ? 37.492 -17.321 27.129 1.00 56.16 87 HIS A CA 1
ATOM 709 C C . HIS A 1 87 ? 36.923 -18.722 26.866 1.00 56.16 87 HIS A C 1
ATOM 711 O O . HIS A 1 87 ? 36.325 -18.937 25.804 1.00 56.16 87 HIS A O 1
ATOM 717 N N . PRO A 1 88 ? 37.108 -19.683 27.790 1.00 62.69 88 PRO A N 1
ATOM 718 C CA . PRO A 1 88 ? 36.480 -20.986 27.674 1.00 62.69 88 PRO A CA 1
ATOM 719 C C . PRO A 1 88 ? 34.980 -20.757 27.559 1.00 62.69 88 PRO A C 1
ATOM 721 O O . PRO A 1 88 ? 34.412 -19.995 28.335 1.00 62.69 88 PRO A O 1
ATOM 724 N N . HIS A 1 89 ? 34.399 -21.371 26.531 1.00 51.72 89 HIS A N 1
ATOM 725 C CA . HIS A 1 89 ? 33.014 -21.306 26.084 1.00 51.72 89 HIS A CA 1
ATOM 726 C C . HIS A 1 89 ? 31.981 -21.171 27.218 1.00 51.72 89 HIS A C 1
ATOM 728 O O . HIS A 1 89 ? 31.258 -22.113 27.546 1.00 51.72 89 HIS A O 1
ATOM 734 N N . HIS A 1 90 ? 31.834 -19.966 27.768 1.00 51.09 90 HIS A N 1
ATOM 735 C CA . HIS A 1 90 ? 30.612 -19.566 28.426 1.00 51.09 90 HIS A CA 1
ATOM 736 C C . HIS A 1 90 ? 29.578 -19.548 27.319 1.00 51.09 90 HIS A C 1
ATOM 738 O O . HIS A 1 90 ? 29.616 -18.707 26.419 1.00 51.09 90 HIS A O 1
ATOM 744 N N . ARG A 1 91 ? 28.714 -20.564 27.352 1.00 56.50 91 ARG A N 1
ATOM 745 C CA . ARG A 1 91 ? 27.488 -20.652 26.573 1.00 56.50 91 ARG A CA 1
ATOM 746 C C . ARG A 1 91 ? 26.692 -19.380 26.838 1.00 56.50 91 ARG A C 1
ATOM 748 O O . ARG A 1 91 ? 25.852 -19.352 27.731 1.00 56.50 91 ARG A O 1
ATOM 755 N N . TYR A 1 92 ? 26.982 -18.323 26.088 1.00 53.53 92 TYR A N 1
ATOM 756 C CA . TYR A 1 92 ? 26.073 -17.207 25.962 1.00 53.53 92 TYR A CA 1
ATOM 757 C C . TYR A 1 92 ? 24.779 -17.829 25.447 1.00 53.53 92 TYR A C 1
ATOM 759 O O . TYR A 1 92 ? 24.799 -18.415 24.356 1.00 53.53 92 TYR A O 1
ATOM 767 N N . PRO A 1 93 ? 23.678 -17.802 26.223 1.00 60.16 93 PRO A N 1
ATOM 768 C CA . PRO A 1 93 ? 22.393 -18.140 25.652 1.00 60.16 93 PRO A CA 1
ATOM 769 C C . PRO A 1 93 ? 22.247 -17.242 24.420 1.00 60.16 93 PRO A C 1
ATOM 771 O O . PRO A 1 93 ? 22.538 -16.043 24.520 1.00 60.16 93 PRO A O 1
ATOM 774 N N . PRO A 1 94 ? 21.918 -17.808 23.246 1.00 60.12 94 PRO A N 1
ATOM 775 C CA . PRO A 1 94 ? 21.800 -17.024 22.030 1.00 60.12 94 PRO A CA 1
ATOM 776 C C . PRO A 1 94 ? 20.901 -15.823 22.344 1.00 60.12 94 PRO A C 1
ATOM 778 O O . PRO A 1 94 ? 19.811 -16.024 22.895 1.00 60.12 94 PRO A O 1
ATOM 781 N N . PRO A 1 95 ? 21.368 -14.585 22.101 1.00 54.00 95 PRO A N 1
ATOM 782 C CA . PRO A 1 95 ? 20.583 -13.410 22.403 1.00 54.00 95 PRO A CA 1
ATOM 783 C C . PRO A 1 95 ? 19.333 -13.509 21.536 1.00 54.00 95 PRO A C 1
ATOM 785 O O . PRO A 1 95 ? 19.394 -13.395 20.315 1.00 54.00 95 PRO A O 1
ATOM 788 N N . PHE A 1 96 ? 18.213 -13.748 22.209 1.00 53.84 96 PHE A N 1
ATOM 789 C CA . PHE A 1 96 ? 16.867 -13.869 21.666 1.00 53.84 96 PHE A CA 1
ATOM 790 C C . PHE A 1 96 ? 16.578 -15.181 20.911 1.00 53.84 96 PHE A C 1
ATOM 792 O O . PHE A 1 96 ? 17.293 -15.562 19.982 1.00 53.84 96 PHE A O 1
ATOM 799 N N . PRO A 1 97 ? 15.480 -15.881 21.257 1.00 52.62 97 PRO A N 1
ATOM 800 C CA . PRO A 1 97 ? 15.009 -16.989 20.449 1.00 52.62 97 PRO A CA 1
ATOM 801 C C . PRO A 1 97 ? 14.662 -16.466 19.047 1.00 52.62 97 PRO A C 1
ATOM 803 O O . PRO A 1 97 ? 13.786 -15.619 18.867 1.00 52.62 97 PRO A O 1
ATOM 806 N N . LEU A 1 98 ? 15.340 -17.010 18.034 1.00 52.19 98 LEU A N 1
ATOM 807 C CA . LEU A 1 98 ? 15.101 -16.781 16.601 1.00 52.19 98 LEU A CA 1
ATOM 808 C C . LEU A 1 98 ? 13.678 -17.168 16.138 1.00 52.19 98 LEU A C 1
ATOM 810 O O . LEU A 1 98 ? 13.363 -17.046 14.958 1.00 52.19 98 LEU A O 1
ATOM 814 N N . SER A 1 99 ? 12.790 -17.585 17.045 1.00 50.41 99 SER A N 1
ATOM 815 C CA . SER A 1 99 ? 11.396 -17.941 16.771 1.00 50.41 99 SER A CA 1
ATOM 816 C C . SER A 1 99 ? 10.519 -16.759 16.333 1.00 50.41 99 SER A C 1
ATOM 818 O O . SER A 1 99 ? 9.449 -16.983 15.774 1.00 50.41 99 SER A O 1
ATOM 820 N N . HIS A 1 100 ? 10.959 -15.504 16.510 1.00 50.00 100 HIS A N 1
ATOM 821 C CA . HIS A 1 100 ? 10.258 -14.336 15.948 1.00 50.00 100 HIS A CA 1
ATOM 822 C C . HIS A 1 100 ? 10.680 -14.023 14.494 1.00 50.00 100 HIS A C 1
ATOM 824 O O . HIS A 1 100 ? 10.056 -13.206 13.816 1.00 50.00 100 HIS A O 1
ATOM 830 N N . LEU A 1 101 ? 11.684 -14.701 13.937 1.00 50.12 101 LEU A N 1
ATOM 831 C CA . LEU A 1 101 ? 11.833 -14.762 12.485 1.00 50.12 101 LEU A CA 1
ATOM 832 C C . LEU A 1 101 ? 10.995 -15.931 11.970 1.00 50.12 101 LEU A C 1
ATOM 834 O O . LEU A 1 101 ? 11.526 -16.844 11.342 1.00 50.12 101 LEU A O 1
ATOM 838 N N . GLN A 1 102 ? 9.669 -15.883 12.183 1.00 54.69 102 GLN A N 1
ATOM 839 C CA . GLN A 1 102 ? 8.777 -16.503 11.203 1.00 54.69 102 GLN A CA 1
ATOM 840 C C . GLN A 1 102 ? 9.281 -16.019 9.854 1.00 54.69 102 GLN A C 1
ATOM 842 O O . GLN A 1 102 ? 9.387 -14.806 9.628 1.00 54.69 102 GLN A O 1
ATOM 847 N N . SER A 1 103 ? 9.764 -16.969 9.054 1.00 57.91 103 SER A N 1
ATOM 848 C CA . SER A 1 103 ? 10.558 -16.671 7.877 1.00 57.91 103 SER A CA 1
ATOM 849 C C . SER A 1 103 ? 9.806 -15.615 7.092 1.00 57.91 103 SER A C 1
ATOM 851 O O . SE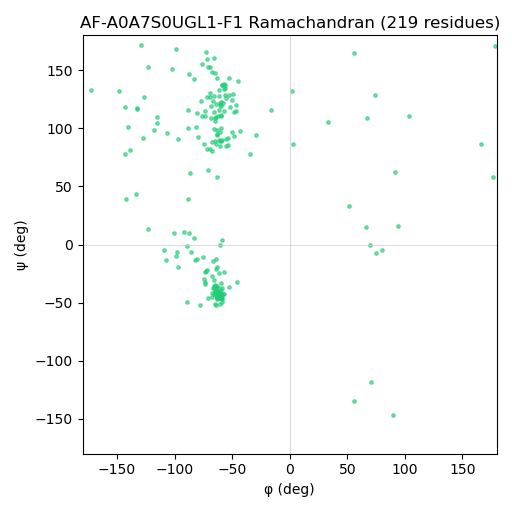R A 1 103 ? 8.614 -15.760 6.853 1.00 57.91 103 SER A O 1
ATOM 853 N N . TYR A 1 104 ? 10.465 -14.526 6.708 1.00 59.59 104 TYR A N 1
ATOM 854 C CA . TYR A 1 104 ? 9.846 -13.455 5.926 1.00 59.59 104 TYR A CA 1
ATOM 855 C C . TYR A 1 104 ? 9.014 -14.012 4.752 1.00 59.59 104 TYR A C 1
ATOM 857 O O . TYR A 1 104 ? 7.965 -13.468 4.424 1.00 59.59 104 TYR A O 1
ATOM 865 N N . LYS A 1 105 ? 9.430 -15.154 4.178 1.00 60.94 105 LYS A N 1
ATOM 866 C CA . LYS A 1 105 ? 8.655 -15.936 3.201 1.00 60.94 105 LYS A CA 1
ATOM 867 C C . LYS A 1 105 ? 7.296 -16.413 3.717 1.00 60.94 105 LYS A C 1
ATOM 869 O O . LYS A 1 105 ? 6.319 -16.317 2.988 1.00 60.94 105 LYS A O 1
ATOM 874 N N . GLU A 1 106 ? 7.239 -16.958 4.918 1.00 67.31 106 GLU A N 1
ATOM 875 C CA . GLU A 1 106 ? 6.024 -17.434 5.575 1.00 67.31 106 GLU A CA 1
ATOM 876 C C . GLU A 1 106 ? 5.058 -16.279 5.819 1.00 67.31 106 GLU A C 1
ATOM 878 O O . GLU A 1 106 ? 3.902 -16.362 5.427 1.00 67.31 106 GLU A O 1
ATOM 883 N N . THR A 1 107 ? 5.556 -15.138 6.296 1.00 64.75 107 THR A N 1
ATOM 884 C CA . THR A 1 107 ? 4.743 -13.927 6.447 1.00 64.75 107 THR A CA 1
ATOM 885 C C . THR A 1 107 ? 4.186 -13.443 5.107 1.00 64.75 107 THR A C 1
ATOM 887 O O . THR A 1 107 ? 3.036 -13.018 5.056 1.00 64.75 107 THR A O 1
ATOM 890 N N . ILE A 1 108 ? 4.941 -13.532 3.999 1.00 64.38 108 ILE A N 1
ATOM 891 C CA . ILE A 1 108 ? 4.412 -13.237 2.646 1.00 64.38 108 ILE A CA 1
ATOM 892 C C . ILE A 1 108 ? 3.305 -14.221 2.274 1.00 64.38 108 ILE A C 1
ATOM 894 O O . ILE A 1 108 ? 2.250 -13.799 1.810 1.00 64.38 108 ILE A O 1
ATOM 898 N N . ARG A 1 109 ? 3.530 -15.524 2.484 1.00 68.31 109 ARG A N 1
ATOM 899 C CA . ARG A 1 109 ? 2.549 -16.563 2.140 1.00 68.31 109 ARG A CA 1
ATOM 900 C C . ARG A 1 109 ? 1.258 -16.404 2.940 1.00 68.31 109 ARG A C 1
ATOM 902 O O . ARG A 1 109 ? 0.187 -16.466 2.355 1.00 68.31 109 ARG A O 1
ATOM 909 N N . VAL A 1 110 ? 1.368 -16.154 4.243 1.00 67.00 110 VAL A N 1
ATOM 910 C CA . VAL A 1 110 ? 0.227 -16.003 5.157 1.00 67.00 110 VAL A CA 1
ATOM 911 C C . VAL A 1 110 ? -0.488 -14.667 4.948 1.00 67.00 110 VAL A C 1
ATOM 913 O O . VAL A 1 110 ? -1.705 -14.601 5.064 1.00 67.00 110 VAL A O 1
ATOM 916 N N . SER A 1 111 ? 0.237 -13.600 4.600 1.00 66.75 111 SER A N 1
ATOM 917 C CA . SER A 1 111 ? -0.379 -12.288 4.343 1.00 66.75 111 SER A CA 1
ATOM 918 C C . SER A 1 111 ? -1.113 -12.185 3.006 1.00 66.75 111 SER A C 1
ATOM 920 O O . SER A 1 111 ? -1.785 -11.182 2.780 1.00 66.75 111 SER A O 1
ATOM 922 N N . GLY A 1 112 ? -0.963 -13.162 2.104 1.00 67.50 112 GLY A N 1
ATOM 923 C CA . GLY A 1 112 ? -1.536 -13.089 0.757 1.00 67.50 112 GLY A CA 1
ATOM 924 C C . GLY A 1 112 ? -0.919 -11.984 -0.108 1.00 67.50 112 GLY A C 1
ATOM 925 O O . GLY A 1 112 ? -1.477 -11.619 -1.143 1.00 67.50 112 GLY A O 1
ATOM 926 N N . LEU A 1 113 ? 0.229 -11.432 0.302 1.00 70.06 113 LEU A N 1
ATOM 927 C CA . LEU A 1 113 ? 0.919 -10.402 -0.459 1.00 70.06 113 LEU A CA 1
ATOM 928 C C . LEU A 1 113 ? 1.493 -10.995 -1.751 1.00 70.06 113 LEU A C 1
ATOM 930 O O . LEU A 1 113 ? 2.275 -11.950 -1.703 1.00 70.06 113 LEU A O 1
ATOM 934 N N . PRO A 1 114 ? 1.188 -10.409 -2.916 1.00 72.56 114 PRO A N 1
ATOM 935 C CA . PRO A 1 114 ? 1.794 -10.833 -4.164 1.00 72.56 114 PRO A CA 1
ATOM 936 C C . PRO A 1 114 ? 3.305 -10.604 -4.125 1.00 72.56 114 PRO A C 1
ATOM 938 O O . PRO A 1 114 ? 3.802 -9.614 -3.587 1.00 72.56 114 PRO A O 1
ATOM 941 N N . LYS A 1 115 ? 4.055 -11.530 -4.729 1.00 74.19 115 LYS A N 1
ATOM 942 C CA . LYS A 1 115 ? 5.529 -11.579 -4.687 1.00 74.19 115 LYS A CA 1
ATOM 943 C C . LYS A 1 115 ? 6.198 -10.297 -5.214 1.00 74.19 115 LYS A C 1
ATOM 945 O O . LYS A 1 115 ? 7.339 -10.007 -4.860 1.00 74.19 115 LYS A O 1
ATOM 950 N N . SER A 1 116 ? 5.490 -9.538 -6.052 1.00 69.00 116 SER A N 1
ATOM 951 C CA . SER A 1 116 ? 5.890 -8.241 -6.612 1.00 69.00 116 SER A CA 1
ATOM 952 C C . SER A 1 116 ? 5.854 -7.091 -5.588 1.00 69.00 116 SER A C 1
ATOM 954 O O . SER A 1 116 ? 6.584 -6.103 -5.729 1.00 69.00 116 SER A O 1
ATOM 956 N N . LEU A 1 117 ? 5.072 -7.227 -4.513 1.00 72.88 117 LEU A N 1
ATOM 957 C CA . LEU A 1 117 ? 5.019 -6.306 -3.382 1.00 72.88 117 LEU A CA 1
ATOM 958 C C . LEU A 1 117 ? 5.902 -6.814 -2.240 1.00 72.88 117 LEU A C 1
ATOM 960 O O . LEU A 1 117 ? 5.472 -7.539 -1.350 1.00 72.88 117 LEU A O 1
ATOM 964 N N . SER A 1 118 ? 7.166 -6.389 -2.229 1.00 70.75 118 SER A N 1
ATOM 965 C CA . SER A 1 118 ? 7.993 -6.564 -1.030 1.00 70.75 118 SER A CA 1
ATOM 966 C C . SER A 1 118 ? 7.473 -5.688 0.119 1.00 70.75 118 SER A C 1
ATOM 968 O O . SER A 1 118 ? 7.034 -4.555 -0.109 1.00 70.75 118 SER A O 1
ATOM 970 N N . PHE A 1 119 ? 7.622 -6.142 1.370 1.00 61.06 119 PHE A N 1
ATOM 971 C CA . PHE A 1 119 ? 7.307 -5.343 2.569 1.00 61.06 119 PHE A CA 1
ATOM 972 C C . PHE A 1 119 ? 8.139 -4.048 2.681 1.00 61.06 119 PHE A C 1
ATOM 974 O O . PHE A 1 119 ? 7.932 -3.248 3.584 1.00 61.06 119 PHE A O 1
ATOM 981 N N . ARG A 1 120 ? 9.053 -3.764 1.740 1.00 69.38 120 ARG A N 1
ATOM 982 C CA . ARG A 1 120 ? 9.651 -2.426 1.603 1.00 69.38 120 ARG A CA 1
ATOM 983 C C . ARG A 1 120 ? 8.626 -1.355 1.214 1.00 69.38 120 ARG A C 1
ATOM 985 O O . ARG A 1 120 ? 8.902 -0.176 1.406 1.00 69.38 120 ARG A O 1
ATOM 992 N N . LYS A 1 121 ? 7.478 -1.734 0.637 1.00 86.00 121 LYS A N 1
ATOM 993 C CA . LYS A 1 121 ? 6.445 -0.785 0.184 1.00 86.00 121 LYS A CA 1
ATOM 994 C C . LYS A 1 121 ? 5.302 -0.587 1.179 1.00 86.00 121 LYS A C 1
ATOM 996 O O . LYS A 1 121 ? 4.606 0.421 1.076 1.00 86.00 121 LYS A O 1
ATOM 1001 N N . ILE A 1 122 ? 5.111 -1.510 2.120 1.00 90.12 122 ILE A N 1
ATOM 1002 C CA . ILE A 1 122 ? 4.019 -1.493 3.102 1.00 90.12 122 ILE A CA 1
ATOM 1003 C C . ILE A 1 122 ? 4.596 -1.619 4.510 1.00 90.12 122 ILE A C 1
ATOM 1005 O O . ILE A 1 122 ? 5.379 -2.526 4.777 1.00 90.12 122 ILE A O 1
ATOM 1009 N N . CYS A 1 123 ? 4.240 -0.704 5.406 1.00 91.50 123 CYS A N 1
ATOM 1010 C CA . CYS A 1 123 ? 4.730 -0.708 6.774 1.00 91.50 123 CYS A CA 1
ATOM 1011 C C . CYS A 1 123 ? 4.210 -1.948 7.512 1.00 91.50 123 CYS A C 1
ATOM 1013 O O . CYS A 1 123 ? 3.006 -2.180 7.568 1.00 91.50 123 CYS A O 1
ATOM 1015 N N . SER A 1 124 ? 5.099 -2.722 8.133 1.00 89.62 124 SER A N 1
ATOM 1016 C CA . SER A 1 124 ? 4.709 -3.891 8.931 1.00 89.62 124 SER A CA 1
ATOM 1017 C C . SER A 1 124 ? 3.948 -3.527 10.211 1.00 89.62 124 SER A C 1
ATOM 1019 O O . SER A 1 124 ? 3.143 -4.330 10.666 1.00 89.62 124 SER A O 1
ATOM 1021 N N . LYS A 1 125 ? 4.178 -2.330 10.776 1.00 92.19 125 LYS A N 1
ATOM 1022 C CA . LYS A 1 125 ? 3.564 -1.875 12.034 1.00 92.19 125 LYS A CA 1
ATOM 1023 C C . LYS A 1 125 ? 2.121 -1.413 11.840 1.00 92.19 125 LYS A C 1
ATOM 1025 O O . LYS A 1 125 ? 1.245 -1.891 12.541 1.00 92.19 125 LYS A O 1
ATOM 1030 N N . CYS A 1 126 ? 1.863 -0.509 10.894 1.00 94.44 126 CYS A N 1
ATOM 1031 C CA . CYS A 1 126 ? 0.519 0.038 10.675 1.00 94.44 126 CYS A CA 1
ATOM 1032 C C . CYS A 1 126 ? -0.152 -0.476 9.397 1.00 94.44 126 CYS A C 1
ATOM 1034 O O . CYS A 1 126 ? -1.347 -0.303 9.240 1.00 94.44 126 CYS A O 1
ATOM 1036 N N . GLY A 1 127 ? 0.558 -1.119 8.467 1.00 92.56 127 GLY A N 1
ATOM 1037 C CA . GLY A 1 127 ? -0.021 -1.612 7.210 1.00 92.56 127 GLY A CA 1
ATOM 1038 C C . GLY A 1 127 ? -0.190 -0.547 6.127 1.00 92.56 127 GLY A C 1
ATOM 1039 O O . GLY A 1 127 ? -0.549 -0.893 5.006 1.00 92.56 127 GLY A O 1
ATOM 1040 N N . ARG A 1 128 ? 0.094 0.730 6.400 1.00 94.50 128 ARG A N 1
ATOM 1041 C CA . ARG A 1 128 ? 0.050 1.796 5.390 1.00 94.50 128 ARG A CA 1
ATOM 1042 C C . ARG A 1 128 ? 1.191 1.664 4.387 1.00 94.50 128 ARG A C 1
ATOM 1044 O O . ARG A 1 128 ? 2.264 1.129 4.674 1.00 94.50 128 ARG A O 1
ATOM 1051 N N . THR A 1 129 ? 0.963 2.161 3.185 1.00 93.00 129 THR A N 1
ATOM 1052 C CA . THR A 1 129 ? 1.971 2.215 2.130 1.00 93.00 129 THR A CA 1
ATOM 1053 C C . THR A 1 129 ? 3.027 3.270 2.445 1.00 93.00 129 THR A C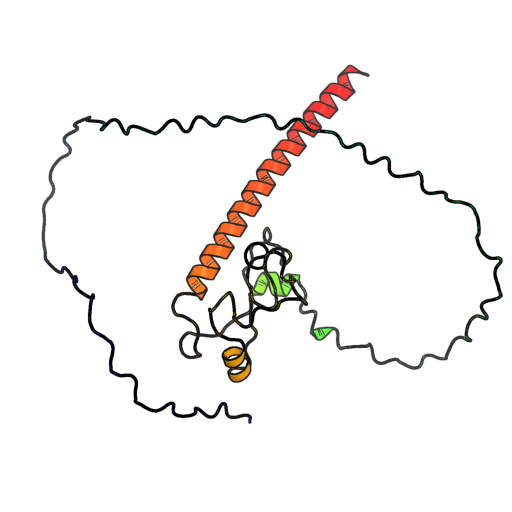 1
ATOM 1055 O O . THR A 1 129 ? 2.798 4.212 3.202 1.00 93.00 129 THR A O 1
ATOM 1058 N N . ARG A 1 130 ? 4.202 3.155 1.823 1.00 90.00 130 ARG A N 1
ATOM 1059 C CA . ARG A 1 130 ? 5.263 4.160 1.965 1.00 90.00 130 ARG A CA 1
ATOM 1060 C C . ARG A 1 130 ? 4.825 5.555 1.506 1.00 90.00 130 ARG A C 1
ATOM 1062 O O . ARG A 1 130 ? 5.261 6.537 2.087 1.00 90.00 130 ARG A O 1
ATOM 1069 N N . ALA A 1 131 ? 3.954 5.629 0.499 1.00 90.06 131 ALA A N 1
ATOM 1070 C CA . ALA A 1 131 ? 3.402 6.893 0.020 1.00 90.06 131 ALA A CA 1
ATOM 1071 C C . ALA A 1 131 ? 2.516 7.575 1.078 1.00 90.06 131 ALA A C 1
ATOM 1073 O O . ALA A 1 131 ? 2.581 8.786 1.228 1.00 90.06 131 ALA A O 1
ATOM 1074 N N . GLU A 1 132 ? 1.751 6.799 1.852 1.00 92.38 132 GLU A N 1
ATOM 1075 C CA . GLU A 1 132 ? 0.911 7.310 2.949 1.00 92.38 132 GLU A CA 1
ATOM 1076 C C . GLU A 1 132 ? 1.729 7.729 4.182 1.00 92.38 132 GLU A C 1
ATOM 1078 O O . GLU A 1 132 ? 1.267 8.537 4.981 1.00 92.38 132 GLU A O 1
ATOM 1083 N N . HIS A 1 133 ? 2.937 7.184 4.349 1.00 89.50 133 HIS A N 1
ATOM 1084 C CA . HIS A 1 133 ? 3.858 7.589 5.413 1.00 89.50 133 HIS A CA 1
ATOM 1085 C C . HIS A 1 133 ? 4.519 8.949 5.157 1.00 89.50 133 HIS A C 1
ATOM 1087 O O . HIS A 1 133 ? 4.877 9.642 6.108 1.00 89.50 133 HIS A O 1
ATOM 1093 N N . GLY A 1 134 ? 4.718 9.323 3.892 1.00 85.81 134 GLY A N 1
ATOM 1094 C CA . GLY A 1 134 ? 5.553 10.473 3.552 1.00 85.81 134 GLY A CA 1
ATOM 1095 C C . GLY A 1 134 ? 6.961 10.340 4.151 1.00 85.81 134 GLY A C 1
ATOM 1096 O O . GLY A 1 134 ? 7.575 9.270 4.095 1.00 85.81 134 GLY A O 1
ATOM 1097 N N . GLU A 1 135 ? 7.461 11.420 4.753 1.00 80.25 135 GLU A N 1
ATOM 1098 C CA . GLU A 1 135 ? 8.757 11.455 5.453 1.00 80.25 135 GLU A CA 1
ATOM 1099 C C . GLU A 1 135 ? 8.708 10.872 6.874 1.00 80.25 135 GLU A C 1
ATOM 1101 O O . GLU A 1 135 ? 9.749 10.592 7.476 1.00 80.25 135 GLU A O 1
ATOM 1106 N N . LEU A 1 136 ? 7.507 10.642 7.412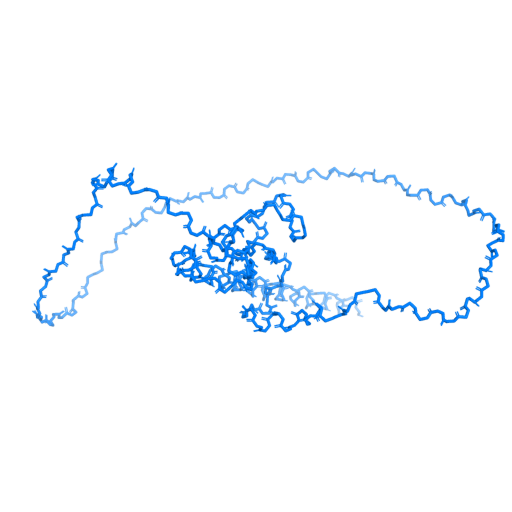 1.00 69.94 136 LEU A N 1
ATOM 1107 C CA . LEU A 1 136 ? 7.301 10.150 8.769 1.00 69.94 136 LEU A CA 1
ATOM 1108 C C . LEU A 1 136 ? 7.660 8.663 8.826 1.00 69.94 136 LEU A C 1
ATOM 1110 O O . LEU A 1 136 ? 6.812 7.809 8.618 1.00 69.94 136 LEU A O 1
ATOM 1114 N N . GLY A 1 137 ? 8.935 8.349 9.058 1.00 76.62 137 GLY A N 1
ATOM 1115 C CA . GLY A 1 137 ? 9.456 7.061 9.535 1.00 76.62 137 GLY A CA 1
ATOM 1116 C C . GLY A 1 137 ? 8.723 5.780 9.096 1.00 76.62 137 GLY A C 1
ATOM 1117 O O . GLY A 1 137 ? 7.707 5.389 9.661 1.00 76.62 137 GLY A O 1
ATOM 1118 N N . PHE A 1 138 ? 9.300 5.028 8.160 1.00 84.69 138 PHE A N 1
ATOM 1119 C CA . PHE A 1 138 ? 8.760 3.734 7.726 1.00 84.69 138 PHE A CA 1
ATOM 1120 C C . PHE A 1 138 ? 9.262 2.566 8.604 1.00 84.69 138 PHE A C 1
ATOM 1122 O O . PHE A 1 138 ? 10.406 2.562 9.062 1.00 84.69 138 PHE A O 1
ATOM 1129 N N . GLY A 1 139 ? 8.429 1.543 8.814 1.00 80.88 139 GLY A N 1
ATOM 1130 C CA . GLY A 1 139 ? 8.793 0.343 9.587 1.00 80.88 139 GLY A CA 1
ATOM 1131 C C . GLY A 1 139 ? 8.921 0.619 11.089 1.00 80.88 139 GLY A C 1
ATOM 1132 O O . GLY A 1 139 ? 7.952 1.038 11.718 1.00 80.88 139 GLY A O 1
ATOM 1133 N N . ASN A 1 140 ? 10.110 0.410 11.666 1.00 81.25 140 ASN A N 1
ATOM 1134 C CA . ASN A 1 140 ? 10.347 0.567 13.111 1.00 81.25 140 ASN A CA 1
ATOM 1135 C C . ASN A 1 140 ? 10.099 1.998 13.616 1.00 81.25 140 ASN A C 1
ATOM 1137 O O . ASN A 1 140 ? 9.787 2.187 14.786 1.00 81.25 140 ASN A O 1
ATOM 1141 N N . LYS A 1 141 ? 10.196 2.998 12.731 1.00 87.44 141 LYS A N 1
ATOM 1142 C CA . LYS A 1 141 ? 9.959 4.414 13.050 1.00 87.44 141 LYS A CA 1
ATOM 1143 C C . LYS A 1 141 ? 8.512 4.868 12.817 1.00 87.44 141 LYS A C 1
ATOM 1145 O O . LYS A 1 141 ? 8.246 6.062 12.823 1.00 87.44 141 LYS A O 1
ATOM 1150 N N . CYS A 1 142 ? 7.586 3.940 12.582 1.00 90.56 142 CYS A N 1
ATOM 1151 C CA . CYS A 1 142 ? 6.194 4.277 12.306 1.00 90.56 142 CYS A CA 1
ATOM 1152 C C . CYS A 1 142 ? 5.505 4.903 13.527 1.00 90.56 142 CYS A C 1
ATOM 1154 O O . CYS A 1 142 ? 5.427 4.280 14.594 1.00 90.56 142 CYS A O 1
ATOM 1156 N N . THR A 1 143 ? 4.964 6.106 13.324 1.00 92.75 143 THR A N 1
ATOM 1157 C CA . THR A 1 143 ? 4.274 6.934 14.327 1.00 92.75 143 THR A CA 1
ATOM 1158 C C . THR A 1 143 ? 2.749 6.831 14.275 1.00 92.75 143 THR A C 1
ATOM 1160 O O . THR A 1 143 ? 2.092 7.308 15.193 1.00 92.75 143 THR A O 1
ATOM 1163 N N . PHE A 1 144 ? 2.172 6.201 13.245 1.00 94.94 144 PHE A N 1
ATOM 1164 C CA . PHE A 1 144 ? 0.718 6.042 13.144 1.00 94.94 144 PHE A CA 1
ATOM 1165 C C . PHE A 1 144 ? 0.163 5.222 14.311 1.00 94.94 144 PHE A C 1
ATOM 1167 O O . PHE A 1 144 ? 0.645 4.121 14.594 1.00 94.94 144 PHE A O 1
ATOM 1174 N N . GLY A 1 145 ? -0.849 5.786 14.973 1.00 95.31 145 GLY A N 1
ATOM 1175 C CA . GLY A 1 145 ? -1.581 5.164 16.077 1.00 95.31 145 GLY A CA 1
ATOM 1176 C C . GLY A 1 145 ? -2.786 4.339 15.627 1.00 95.31 145 GLY A C 1
ATOM 1177 O O . GLY A 1 145 ? -3.460 3.754 16.467 1.00 95.31 145 GLY A O 1
ATOM 1178 N N . ASP A 1 146 ? -3.058 4.286 14.327 1.00 97.06 146 ASP A N 1
ATOM 1179 C CA . ASP A 1 146 ? -4.180 3.583 13.720 1.00 97.06 146 ASP A CA 1
ATOM 1180 C C . ASP A 1 146 ? -3.710 2.552 12.680 1.00 97.06 146 ASP A C 1
ATOM 1182 O O . ASP A 1 146 ? -2.621 2.632 12.099 1.00 97.06 146 ASP A O 1
ATOM 1186 N N . CYS A 1 147 ? -4.523 1.519 12.488 1.00 97.56 147 CYS A N 1
ATOM 1187 C CA . CYS A 1 147 ? -4.219 0.406 11.611 1.00 97.56 147 CYS A CA 1
ATOM 1188 C C . CYS A 1 147 ? -4.699 0.719 10.196 1.00 97.56 147 CYS A C 1
ATOM 1190 O O . CYS A 1 147 ? -5.889 0.777 9.921 1.00 97.56 147 CYS A O 1
ATOM 1192 N N . GLY A 1 148 ? -3.777 0.822 9.249 1.00 96.12 148 GLY A N 1
ATOM 1193 C CA . GLY A 1 148 ? -4.079 1.046 7.840 1.00 96.12 148 GLY A CA 1
ATOM 1194 C C . GLY A 1 148 ? -4.850 -0.085 7.151 1.00 96.12 148 GLY A C 1
ATOM 1195 O O . GLY A 1 148 ? -5.319 0.152 6.042 1.00 96.12 148 GLY A O 1
ATOM 1196 N N . LYS A 1 149 ? -4.972 -1.281 7.759 1.00 96.38 149 LYS A N 1
ATOM 1197 C CA . LYS A 1 149 ? -5.768 -2.403 7.221 1.00 96.38 149 LYS A CA 1
ATOM 1198 C C . LYS A 1 149 ? -7.226 -2.376 7.680 1.00 96.38 149 LYS A C 1
ATOM 1200 O O . LYS A 1 149 ? -8.108 -2.512 6.848 1.00 96.38 149 LYS A O 1
ATOM 1205 N N . CYS A 1 150 ? -7.483 -2.223 8.978 1.00 97.75 150 CYS A N 1
ATOM 1206 C CA . CYS A 1 150 ? -8.843 -2.281 9.533 1.00 97.75 150 CYS A CA 1
ATOM 1207 C C . CYS A 1 150 ? -9.383 -0.924 10.013 1.00 97.75 150 CYS A C 1
ATOM 1209 O O . CYS A 1 150 ? -10.524 -0.849 10.450 1.00 97.75 150 CYS A O 1
ATOM 1211 N N . GLY A 1 151 ? -8.580 0.141 9.986 1.00 97.38 151 GLY A N 1
ATOM 1212 C CA . GLY A 1 151 ? -8.951 1.481 10.457 1.00 97.38 151 GLY A CA 1
ATOM 1213 C C . GLY A 1 151 ? -8.996 1.654 11.981 1.00 97.38 151 GLY A C 1
ATOM 1214 O O . GLY A 1 151 ? -9.132 2.776 12.454 1.00 97.38 151 GLY A O 1
ATOM 1215 N N . ALA A 1 152 ? -8.857 0.573 12.750 1.00 98.00 152 ALA A N 1
ATOM 1216 C CA . ALA A 1 152 ? -8.920 0.584 14.210 1.00 98.00 152 ALA A CA 1
ATOM 1217 C C . ALA A 1 152 ? -7.720 1.289 14.863 1.00 98.00 152 ALA A C 1
ATOM 1219 O O . ALA A 1 152 ? -6.600 1.272 14.340 1.00 98.00 152 ALA A O 1
ATOM 1220 N N . LEU A 1 153 ? -7.928 1.843 16.058 1.00 97.75 153 LEU A N 1
ATOM 1221 C CA . LEU A 1 153 ? -6.862 2.444 16.865 1.00 97.75 153 LEU A CA 1
ATOM 1222 C C . LEU A 1 153 ? -5.997 1.367 17.544 1.00 97.75 153 LEU A C 1
ATOM 1224 O O . LEU A 1 153 ? -6.460 0.271 17.859 1.00 97.75 153 LEU A O 1
ATOM 1228 N N . LEU A 1 154 ? -4.742 1.702 17.867 1.00 96.50 154 LEU A N 1
ATOM 1229 C CA . LEU A 1 154 ? -3.807 0.824 18.587 1.00 96.50 154 LEU A CA 1
ATOM 1230 C C . LEU A 1 154 ? -4.409 0.275 19.891 1.00 96.50 154 LEU A C 1
ATOM 1232 O O . LEU A 1 154 ? -4.180 -0.882 20.229 1.00 96.50 154 LEU A O 1
ATOM 1236 N N . LYS A 1 155 ? -5.212 1.072 20.607 1.00 96.50 155 LYS A N 1
ATOM 1237 C CA . LYS A 1 155 ? -5.874 0.637 21.848 1.00 96.50 155 LYS A CA 1
ATOM 1238 C C . LYS A 1 155 ? -6.795 -0.574 21.631 1.00 96.50 155 LYS A C 1
ATOM 1240 O O . LYS A 1 155 ? -6.747 -1.505 22.429 1.00 96.50 155 LYS A O 1
ATOM 1245 N N . GLN A 1 156 ? -7.560 -0.605 20.536 1.00 97.12 156 GLN A N 1
ATOM 1246 C CA . GLN A 1 156 ? -8.441 -1.736 20.199 1.00 97.12 156 GLN A CA 1
ATOM 1247 C C . GLN A 1 156 ? -7.620 -3.001 19.913 1.00 97.12 156 GLN A C 1
ATOM 1249 O O . GLN A 1 156 ? -7.927 -4.083 20.408 1.00 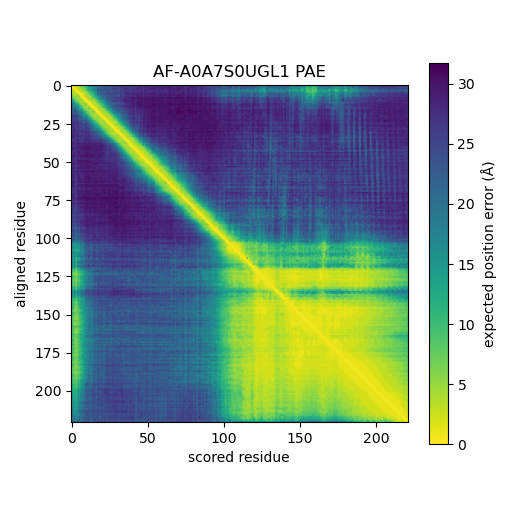97.12 156 GLN A O 1
ATOM 1254 N N . HIS A 1 157 ? -6.503 -2.855 19.200 1.00 96.69 157 HIS A N 1
ATOM 1255 C CA . HIS A 1 157 ? -5.567 -3.954 18.965 1.00 96.69 157 HIS A CA 1
ATOM 1256 C C . HIS A 1 157 ? -4.970 -4.528 20.254 1.00 96.69 157 HIS A C 1
ATOM 1258 O O . HIS A 1 157 ? -4.911 -5.749 20.408 1.00 96.69 157 HIS A O 1
ATOM 1264 N N . LEU A 1 158 ? -4.562 -3.659 21.184 1.00 95.69 158 LEU A N 1
ATOM 1265 C CA . LEU A 1 158 ? -4.025 -4.071 22.481 1.00 95.69 158 LEU A CA 1
ATOM 1266 C C . LEU A 1 158 ? -5.075 -4.810 23.318 1.00 95.69 158 LEU A C 1
ATOM 1268 O O . LEU A 1 158 ? -4.759 -5.866 23.862 1.00 95.69 158 LEU A O 1
ATOM 1272 N N . CYS A 1 159 ? -6.313 -4.310 23.359 1.00 95.94 159 CYS A N 1
ATOM 1273 C CA . CYS A 1 159 ? -7.407 -4.960 24.079 1.00 95.94 159 CYS A CA 1
ATOM 1274 C C . CYS A 1 159 ? -7.674 -6.383 23.558 1.00 95.94 159 CYS A C 1
ATOM 1276 O O . CYS A 1 159 ? -7.678 -7.348 24.320 1.00 95.94 159 CYS A O 1
ATOM 1278 N N . HIS A 1 160 ? -7.799 -6.545 22.239 1.00 95.94 160 HIS A N 1
ATOM 1279 C CA . HIS A 1 160 ? -8.079 -7.847 21.629 1.00 95.94 160 HIS A CA 1
ATOM 1280 C C . HIS A 1 160 ? -6.829 -8.716 21.415 1.00 95.94 160 HIS A C 1
ATOM 1282 O O . HIS A 1 160 ? -6.919 -9.778 20.801 1.00 95.94 160 HIS A O 1
ATOM 1288 N N . LYS A 1 161 ? -5.652 -8.276 21.888 1.00 95.50 161 LYS A N 1
ATOM 1289 C CA . LYS A 1 161 ? -4.353 -8.951 21.699 1.00 95.50 161 LYS A CA 1
ATOM 1290 C C . LYS A 1 161 ? -4.051 -9.286 20.230 1.00 95.50 161 LYS A C 1
ATOM 1292 O O . LYS A 1 161 ? -3.399 -10.286 19.927 1.00 95.50 161 LYS A O 1
ATOM 1297 N N . THR A 1 162 ? -4.503 -8.441 19.305 1.00 94.56 162 THR A N 1
ATOM 1298 C CA . THR A 1 162 ? -4.256 -8.604 17.866 1.00 94.56 162 THR A CA 1
ATOM 1299 C C . THR A 1 162 ? -3.151 -7.664 17.393 1.00 94.56 162 THR A C 1
ATOM 1301 O O . THR A 1 162 ? -2.946 -6.578 17.933 1.00 94.56 162 THR A O 1
ATOM 1304 N N . LYS A 1 163 ? -2.415 -8.066 16.353 1.00 93.25 163 LYS A N 1
ATOM 1305 C CA . LYS A 1 163 ? -1.355 -7.232 15.767 1.00 93.25 163 LYS A CA 1
ATOM 1306 C C . LYS A 1 163 ? -1.946 -6.229 14.774 1.00 93.25 163 LYS A C 1
ATOM 1308 O O . LYS A 1 163 ? -2.852 -6.561 14.014 1.00 93.25 163 LYS A O 1
ATOM 1313 N N . MET A 1 164 ? -1.394 -5.019 14.749 1.00 95.19 164 MET A N 1
ATOM 1314 C CA . MET A 1 164 ? -1.678 -4.033 13.705 1.00 95.19 164 MET A CA 1
ATOM 1315 C C . MET A 1 164 ? -1.011 -4.409 12.371 1.00 95.19 164 MET A C 1
ATOM 1317 O O . MET A 1 164 ? -0.102 -5.240 12.303 1.00 95.19 164 MET A O 1
ATOM 1321 N N . GLY A 1 165 ? -1.447 -3.739 11.304 1.00 92.81 165 GLY A N 1
ATOM 1322 C CA . GLY A 1 165 ? -0.806 -3.763 9.998 1.00 92.81 165 GLY A CA 1
ATOM 1323 C C . GLY A 1 165 ? -1.297 -4.866 9.077 1.00 92.81 165 GLY A C 1
ATOM 1324 O O . GLY A 1 165 ? -2.473 -5.212 9.069 1.00 92.81 165 GLY A O 1
ATOM 1325 N N . ILE A 1 166 ? -0.408 -5.389 8.238 1.00 90.25 166 ILE A N 1
ATOM 1326 C CA . ILE A 1 166 ? -0.799 -6.328 7.177 1.00 90.25 166 ILE A CA 1
ATOM 1327 C C . ILE A 1 166 ? -1.324 -7.667 7.712 1.00 90.25 166 ILE A C 1
ATOM 1329 O O . ILE A 1 166 ? -2.213 -8.282 7.122 1.00 90.25 166 ILE A O 1
ATOM 1333 N N . LEU A 1 167 ? -0.819 -8.070 8.878 1.00 90.00 167 LEU A N 1
ATOM 1334 C CA . LEU A 1 167 ? -1.253 -9.263 9.603 1.00 90.00 167 LEU A CA 1
ATOM 1335 C C . LEU A 1 167 ? -2.442 -8.994 10.533 1.00 90.00 167 LEU A C 1
ATOM 1337 O O . LEU A 1 167 ? -2.764 -9.842 11.356 1.00 90.00 167 LEU A O 1
ATOM 1341 N N . CYS A 1 168 ? -3.077 -7.822 10.442 1.00 94.75 168 CYS A N 1
ATOM 1342 C CA . CYS A 1 168 ? -4.272 -7.541 11.222 1.00 94.75 168 CYS A CA 1
ATOM 1343 C C . CYS A 1 168 ? -5.397 -8.523 10.863 1.00 94.75 168 CYS A C 1
ATOM 1345 O O . CYS A 1 168 ? -5.687 -8.757 9.682 1.00 94.75 168 CYS A O 1
ATOM 1347 N N . THR A 1 169 ? -6.016 -9.060 11.915 1.00 95.56 169 THR A N 1
ATOM 1348 C CA . THR A 1 169 ? -7.176 -9.962 11.905 1.00 95.56 169 THR A CA 1
ATOM 1349 C C . THR A 1 169 ? -8.343 -9.399 12.725 1.00 95.56 169 THR A C 1
ATOM 1351 O O . THR A 1 169 ? -9.257 -10.139 13.072 1.00 95.56 169 THR A O 1
ATOM 1354 N N . LEU A 1 170 ? -8.283 -8.116 13.098 1.00 96.38 170 LEU A N 1
ATOM 1355 C CA . LEU A 1 170 ? -9.313 -7.461 13.900 1.00 96.38 170 LEU A CA 1
ATOM 1356 C C . LEU A 1 170 ? -10.592 -7.307 13.062 1.00 96.38 170 LEU A C 1
ATOM 1358 O O . LEU A 1 170 ? -10.531 -6.845 11.920 1.00 96.38 170 LEU A O 1
ATOM 1362 N N . THR A 1 171 ? -11.723 -7.723 13.624 1.00 97.00 171 THR A N 1
ATOM 1363 C CA . THR A 1 171 ? -13.032 -7.764 12.948 1.00 97.00 171 THR A CA 1
ATOM 1364 C C . THR A 1 171 ? -13.895 -6.549 13.291 1.00 97.00 171 THR A C 1
ATOM 1366 O O . THR A 1 171 ? -13.581 -5.794 14.211 1.00 97.00 171 THR A O 1
ATOM 1369 N N . GLU A 1 172 ? -14.999 -6.349 12.566 1.00 97.19 172 GLU A N 1
ATOM 1370 C CA . GLU A 1 172 ? -15.935 -5.235 12.807 1.00 97.19 172 GLU A CA 1
ATOM 1371 C C . GLU A 1 172 ? -16.520 -5.276 14.228 1.00 97.19 172 GLU A C 1
ATOM 1373 O O . GLU A 1 172 ? -16.553 -4.254 14.908 1.00 97.19 172 GLU A O 1
ATOM 1378 N N . HIS A 1 173 ? -16.837 -6.469 14.744 1.00 96.62 173 HIS A N 1
ATOM 1379 C CA . HIS A 1 173 ? -17.298 -6.670 16.128 1.00 96.62 173 HIS A CA 1
ATOM 1380 C C . HIS A 1 173 ? -16.266 -6.280 17.197 1.00 96.62 173 HIS A C 1
ATOM 1382 O O . HIS A 1 173 ? -16.617 -6.071 18.350 1.00 96.62 173 HIS A O 1
ATOM 1388 N N . GLN A 1 174 ? -14.991 -6.187 16.820 1.00 96.12 174 GLN A N 1
ATOM 1389 C CA . GLN A 1 174 ? -13.875 -5.804 17.689 1.00 96.12 174 GLN A CA 1
ATOM 1390 C C . GLN A 1 174 ? -13.465 -4.333 17.487 1.00 96.12 174 GLN A C 1
ATOM 1392 O O . GLN A 1 174 ? -12.413 -3.901 17.961 1.00 96.12 174 GLN A O 1
ATOM 1397 N N . GLY A 1 175 ? -14.264 -3.564 16.740 1.00 95.81 175 GLY A N 1
ATOM 1398 C CA . GLY A 1 175 ? -14.027 -2.147 16.482 1.00 95.81 175 GLY A CA 1
ATOM 1399 C C . GLY A 1 175 ? -13.260 -1.836 15.195 1.00 95.81 175 GLY A C 1
ATOM 1400 O O . GLY A 1 175 ? -12.774 -0.713 15.052 1.00 95.81 175 GLY A O 1
ATOM 1401 N N . ALA A 1 176 ? -13.136 -2.784 14.254 1.00 97.50 176 ALA A N 1
ATOM 1402 C CA . ALA A 1 176 ? -12.697 -2.449 12.898 1.00 97.50 176 ALA A CA 1
ATOM 1403 C C . ALA A 1 176 ? -13.725 -1.549 12.201 1.00 97.50 176 ALA A C 1
ATOM 1405 O O . ALA A 1 176 ? -14.931 -1.696 12.389 1.00 97.50 176 ALA A O 1
ATOM 1406 N N . VAL A 1 177 ? -13.242 -0.660 11.336 1.00 98.06 177 VAL A N 1
ATOM 1407 C CA . VAL A 1 177 ? -14.102 0.155 10.479 1.00 98.06 177 VAL A CA 1
ATOM 1408 C C . VAL A 1 177 ? -14.708 -0.738 9.387 1.00 98.06 177 VAL A C 1
ATOM 1410 O O . VAL A 1 177 ? -13.943 -1.392 8.664 1.00 98.06 177 VAL A O 1
ATOM 1413 N N . PRO A 1 178 ? -16.045 -0.755 9.214 1.00 97.94 178 PRO A N 1
ATOM 1414 C CA . PRO A 1 178 ? -16.685 -1.597 8.212 1.00 97.94 178 PRO A CA 1
ATOM 1415 C C . PRO A 1 178 ? -16.172 -1.349 6.793 1.00 97.94 178 PRO A C 1
ATOM 1417 O O . PRO A 1 178 ? -16.005 -0.204 6.366 1.00 97.94 178 PRO A O 1
ATOM 1420 N N . GLY A 1 179 ? -15.872 -2.428 6.067 1.00 96.50 179 GLY A N 1
ATOM 1421 C CA . GLY A 1 179 ? -15.328 -2.372 4.700 1.00 96.50 179 GLY A CA 1
ATOM 1422 C C . GLY A 1 179 ? -13.885 -1.847 4.565 1.00 96.50 179 GLY A C 1
ATOM 1423 O O . GLY A 1 179 ? -13.348 -1.800 3.451 1.00 96.50 179 GLY A O 1
ATOM 1424 N N . ALA A 1 180 ? -13.206 -1.474 5.659 1.00 96.56 180 ALA A N 1
ATOM 1425 C CA . ALA A 1 180 ? -11.824 -0.989 5.596 1.00 96.56 180 ALA A CA 1
ATOM 1426 C C . ALA A 1 180 ? -10.844 -2.073 5.121 1.00 96.56 180 ALA A C 1
ATOM 1428 O O . ALA A 1 180 ? -9.969 -1.789 4.300 1.00 96.56 180 ALA A O 1
ATOM 1429 N N . SER A 1 181 ? -11.032 -3.316 5.571 1.00 94.75 181 SER A N 1
ATOM 1430 C CA . SER A 1 181 ? -10.240 -4.476 5.141 1.00 94.75 181 SER A CA 1
ATOM 1431 C C . SER A 1 181 ? -10.384 -4.743 3.641 1.00 94.75 181 SER A C 1
ATOM 1433 O O . SER A 1 181 ? -9.387 -4.913 2.944 1.00 94.75 181 SER A O 1
ATOM 1435 N N . GLU A 1 182 ? -11.603 -4.690 3.105 1.00 95.00 182 GLU A N 1
ATOM 1436 C CA . GLU A 1 182 ? -11.855 -4.894 1.675 1.00 95.00 182 GLU A CA 1
ATOM 1437 C C . GLU A 1 182 ? -11.231 -3.788 0.814 1.00 95.00 182 GLU A C 1
ATOM 1439 O O . GLU A 1 182 ? -10.627 -4.050 -0.236 1.00 95.00 182 GLU A O 1
ATOM 1444 N N . SER A 1 183 ? -11.354 -2.535 1.264 1.00 95.62 183 SER A N 1
ATOM 1445 C CA . SER A 1 183 ? -10.710 -1.380 0.632 1.00 95.62 183 SER A CA 1
ATOM 1446 C C . SER A 1 183 ? -9.187 -1.527 0.647 1.00 95.62 183 SER A C 1
ATOM 1448 O O . SER A 1 183 ? -8.514 -1.296 -0.367 1.00 95.62 183 SER A O 1
ATOM 1450 N N . TYR A 1 184 ? -8.640 -1.999 1.768 1.00 94.94 184 TYR A N 1
ATOM 1451 C CA . TYR A 1 184 ? -7.228 -2.310 1.903 1.00 94.94 184 TYR A CA 1
ATOM 1452 C C . TYR A 1 184 ? -6.783 -3.384 0.909 1.00 94.94 184 TYR A C 1
ATOM 1454 O O . TYR A 1 184 ? -5.850 -3.151 0.140 1.00 94.94 184 TYR A O 1
ATOM 1462 N N . ASP A 1 185 ? -7.475 -4.516 0.837 1.00 91.69 185 ASP A N 1
ATOM 1463 C CA . ASP A 1 185 ? -7.116 -5.617 -0.059 1.00 91.69 185 ASP A CA 1
ATOM 1464 C C . ASP A 1 185 ? -7.206 -5.207 -1.535 1.00 91.69 185 ASP A C 1
ATOM 1466 O O . ASP A 1 185 ? -6.368 -5.587 -2.360 1.00 91.69 185 ASP A O 1
ATOM 1470 N N . ARG A 1 186 ? -8.183 -4.364 -1.893 1.00 93.62 186 ARG A N 1
ATOM 1471 C CA . ARG A 1 186 ? -8.262 -3.747 -3.226 1.00 93.62 186 ARG A CA 1
ATOM 1472 C C . ARG A 1 186 ? -7.048 -2.857 -3.502 1.00 93.62 186 ARG A C 1
A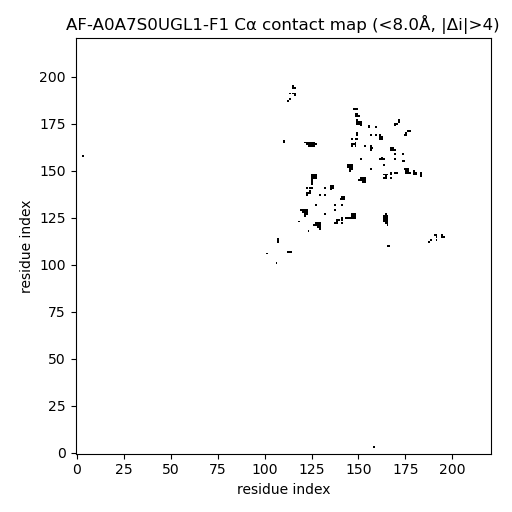TOM 1474 O O . ARG A 1 186 ? -6.446 -2.960 -4.572 1.00 93.62 186 ARG A O 1
ATOM 1481 N N . LYS A 1 187 ? -6.644 -2.024 -2.539 1.00 93.19 187 LYS A N 1
ATOM 1482 C CA . LYS A 1 187 ? -5.445 -1.174 -2.638 1.00 93.19 187 LYS A CA 1
ATOM 1483 C C . LYS A 1 187 ? -4.177 -2.011 -2.829 1.00 93.19 187 LYS A C 1
ATOM 1485 O O . LYS A 1 187 ? -3.374 -1.700 -3.709 1.00 93.19 187 LYS A O 1
ATOM 1490 N N . ILE A 1 188 ? -4.008 -3.085 -2.057 1.00 90.81 188 ILE A N 1
ATOM 1491 C CA . ILE A 1 188 ? -2.854 -3.987 -2.158 1.00 90.81 188 ILE A CA 1
ATOM 1492 C C . ILE A 1 188 ? -2.808 -4.680 -3.523 1.00 90.81 188 ILE A C 1
ATOM 1494 O O . ILE A 1 188 ? -1.761 -4.662 -4.172 1.00 90.81 188 ILE A O 1
ATOM 1498 N N . ARG A 1 189 ? -3.938 -5.203 -4.016 1.00 89.50 189 ARG A N 1
ATOM 1499 C CA . ARG A 1 189 ? -4.023 -5.794 -5.364 1.00 89.50 189 ARG A CA 1
ATOM 1500 C C . ARG A 1 189 ? -3.666 -4.793 -6.463 1.00 89.50 189 ARG A C 1
ATOM 1502 O O . ARG A 1 189 ? -2.863 -5.106 -7.338 1.00 89.50 189 ARG A O 1
ATOM 1509 N N . ASN A 1 190 ? -4.176 -3.565 -6.386 1.00 90.88 190 ASN A N 1
ATOM 1510 C CA . ASN A 1 190 ? -3.851 -2.517 -7.358 1.00 90.88 190 ASN A CA 1
ATOM 1511 C C . ASN A 1 190 ? -2.355 -2.162 -7.353 1.00 90.88 190 ASN A C 1
ATOM 1513 O O . ASN A 1 190 ? -1.745 -1.969 -8.406 1.00 90.88 190 ASN A O 1
ATOM 1517 N N . LEU A 1 191 ? -1.737 -2.093 -6.172 1.00 89.62 191 LEU A N 1
ATOM 1518 C CA . LEU A 1 191 ? -0.300 -1.847 -6.042 1.00 89.62 191 LEU A CA 1
ATOM 1519 C C . LEU A 1 191 ? 0.541 -2.989 -6.619 1.00 89.62 191 LEU A C 1
ATOM 1521 O O . LEU A 1 191 ? 1.595 -2.729 -7.201 1.00 89.62 191 LEU A O 1
ATOM 1525 N N . ALA A 1 192 ? 0.074 -4.226 -6.475 1.00 87.75 192 ALA A N 1
ATOM 1526 C CA . ALA A 1 192 ? 0.713 -5.401 -7.045 1.00 87.75 192 ALA A CA 1
ATOM 1527 C C . ALA A 1 192 ? 0.705 -5.364 -8.569 1.00 87.75 192 ALA A C 1
ATOM 1529 O O . ALA A 1 192 ? 1.763 -5.436 -9.189 1.00 87.75 192 ALA A O 1
ATOM 1530 N N . ALA A 1 193 ? -0.475 -5.143 -9.155 1.00 89.56 193 ALA A N 1
ATOM 1531 C CA . ALA A 1 193 ? -0.651 -5.055 -10.598 1.00 89.56 193 ALA A CA 1
ATOM 1532 C C . ALA A 1 193 ? 0.237 -3.955 -11.201 1.00 89.56 193 ALA A C 1
ATOM 1534 O O . ALA A 1 193 ? 0.927 -4.166 -12.197 1.00 89.56 193 ALA A O 1
ATOM 1535 N N . ARG A 1 194 ? 0.316 -2.788 -10.542 1.00 89.25 194 ARG A N 1
ATOM 1536 C CA . ARG A 1 194 ? 1.231 -1.713 -10.957 1.00 89.25 194 ARG A CA 1
ATOM 1537 C C . ARG A 1 194 ? 2.700 -2.113 -10.851 1.00 89.25 194 ARG A C 1
ATOM 1539 O O . ARG A 1 194 ? 3.488 -1.730 -11.710 1.00 89.25 194 ARG A O 1
ATOM 1546 N N . ALA A 1 195 ? 3.088 -2.837 -9.802 1.00 88.25 195 ALA A N 1
ATOM 1547 C CA . ALA A 1 195 ? 4.463 -3.297 -9.633 1.00 88.25 195 ALA A CA 1
ATOM 1548 C C . ALA A 1 195 ? 4.855 -4.333 -10.699 1.00 88.25 195 ALA A C 1
ATOM 1550 O O . ALA A 1 195 ? 5.981 -4.295 -11.189 1.00 88.25 195 ALA A O 1
ATOM 1551 N N . GLU A 1 196 ? 3.934 -5.215 -11.083 1.00 89.00 196 GLU A N 1
ATOM 1552 C CA . GLU A 1 196 ? 4.131 -6.201 -12.150 1.00 89.00 196 GLU A CA 1
ATOM 1553 C C . GLU A 1 196 ? 4.263 -5.539 -13.517 1.00 89.00 196 GLU A C 1
ATOM 1555 O O . GLU A 1 196 ? 5.225 -5.818 -14.228 1.00 89.00 196 GLU A O 1
ATOM 1560 N N . LEU A 1 197 ? 3.393 -4.577 -13.831 1.00 90.44 197 LEU A N 1
ATOM 1561 C CA . LEU A 1 197 ? 3.488 -3.807 -15.071 1.00 90.44 197 LEU A CA 1
ATOM 1562 C C . LEU A 1 197 ? 4.793 -2.995 -15.152 1.00 90.44 197 LEU A C 1
ATOM 1564 O O . LEU A 1 197 ? 5.438 -2.927 -16.192 1.00 90.44 197 LEU A O 1
ATOM 1568 N N . GLN A 1 198 ? 5.225 -2.382 -14.046 1.00 89.50 198 GLN A N 1
ATOM 1569 C CA . GLN A 1 198 ? 6.515 -1.682 -14.007 1.00 89.50 198 GLN A CA 1
ATOM 1570 C C . GLN A 1 198 ? 7.691 -2.637 -14.214 1.00 89.50 198 GLN A C 1
ATOM 1572 O O . GLN A 1 198 ? 8.682 -2.267 -14.848 1.00 89.50 198 GLN A O 1
ATOM 1577 N N . LYS A 1 199 ? 7.589 -3.856 -13.677 1.00 89.81 199 LYS A N 1
ATOM 1578 C CA . LYS A 1 199 ? 8.611 -4.881 -13.841 1.00 89.81 199 LYS A CA 1
ATOM 1579 C C . LYS A 1 199 ? 8.725 -5.300 -15.309 1.00 89.81 199 LYS A C 1
ATOM 1581 O O . LYS A 1 199 ? 9.834 -5.203 -15.829 1.00 89.81 199 LYS A O 1
ATOM 1586 N N . SER A 1 200 ? 7.621 -5.656 -15.972 1.00 91.12 200 SER A N 1
ATOM 1587 C CA . SER A 1 200 ? 7.640 -6.067 -17.386 1.00 91.12 200 SER A CA 1
ATOM 1588 C C . SER A 1 200 ? 8.212 -4.973 -18.290 1.00 91.12 200 SER A C 1
ATOM 1590 O O . SER A 1 200 ? 9.165 -5.215 -19.020 1.00 91.12 200 SER A O 1
ATOM 1592 N N . MET A 1 201 ? 7.763 -3.724 -18.125 1.00 93.38 201 MET A N 1
ATOM 1593 C CA . MET A 1 201 ? 8.291 -2.578 -18.880 1.00 93.38 201 MET A CA 1
ATOM 1594 C C . MET A 1 201 ? 9.804 -2.380 -18.683 1.00 93.38 201 MET A C 1
ATOM 1596 O O . MET A 1 201 ? 10.526 -1.989 -19.602 1.00 93.38 201 MET A O 1
ATOM 1600 N N . SER A 1 202 ? 10.304 -2.622 -17.466 1.00 92.75 202 SER A N 1
ATOM 1601 C CA . SER A 1 202 ? 11.735 -2.515 -17.170 1.00 92.75 202 SER A CA 1
ATOM 1602 C C . SER A 1 202 ? 12.555 -3.674 -17.747 1.00 92.75 202 SER A C 1
ATOM 1604 O O . SER A 1 202 ? 13.712 -3.466 -18.112 1.00 92.75 202 SER A O 1
ATOM 1606 N N . GLU A 1 203 ? 11.974 -4.872 -17.838 1.00 94.69 203 GLU A N 1
ATOM 1607 C CA . GLU A 1 203 ? 12.590 -6.055 -18.446 1.00 94.69 203 GLU A CA 1
ATOM 1608 C C . GLU A 1 203 ? 12.676 -5.886 -19.968 1.00 94.69 203 GLU A C 1
ATOM 1610 O O . GLU A 1 203 ? 13.773 -5.999 -20.513 1.00 94.69 203 GLU A O 1
ATOM 1615 N N . ASP A 1 204 ? 11.599 -5.438 -20.618 1.00 95.50 204 ASP A N 1
ATOM 1616 C CA . ASP A 1 204 ? 11.576 -5.128 -22.055 1.00 95.50 204 ASP A CA 1
ATOM 1617 C C . ASP A 1 204 ? 12.622 -4.069 -22.430 1.00 95.50 204 ASP A C 1
ATOM 1619 O O . ASP A 1 204 ? 13.338 -4.188 -23.430 1.00 95.50 204 ASP A O 1
ATOM 1623 N N . LYS A 1 205 ? 12.751 -3.016 -21.607 1.00 96.81 205 LYS A N 1
ATOM 1624 C CA . LYS A 1 205 ? 13.768 -1.977 -21.814 1.00 96.81 205 LYS A CA 1
ATOM 1625 C C . LYS A 1 205 ? 15.177 -2.562 -21.732 1.00 96.81 205 LYS A C 1
ATOM 1627 O O . LYS A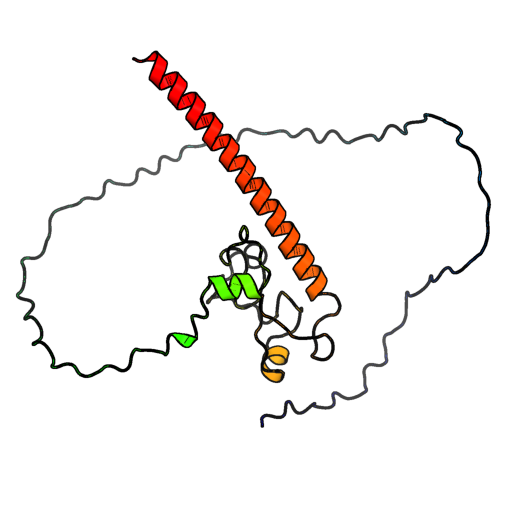 1 205 ? 16.003 -2.259 -22.590 1.00 96.81 205 LYS A O 1
ATOM 1632 N N . LYS A 1 206 ? 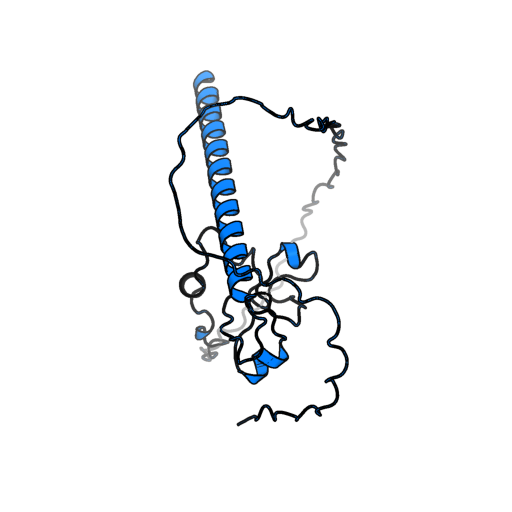15.452 -3.400 -20.727 1.00 96.81 206 LYS A N 1
ATOM 1633 C CA . LYS A 1 206 ? 16.758 -4.059 -20.566 1.00 96.81 206 LYS A CA 1
ATOM 1634 C C . LYS A 1 206 ? 17.068 -4.979 -21.739 1.00 96.81 206 LYS A C 1
ATOM 1636 O O . LYS A 1 206 ? 18.190 -4.945 -22.233 1.00 96.81 206 LYS A O 1
ATOM 1641 N N . GLU A 1 207 ? 16.091 -5.749 -22.207 1.00 97.75 207 GLU A N 1
ATOM 1642 C CA . GLU A 1 207 ? 16.265 -6.648 -23.346 1.00 97.75 207 GLU A CA 1
ATOM 1643 C C . GLU A 1 207 ? 16.588 -5.872 -24.629 1.00 97.75 207 GLU A C 1
ATOM 1645 O O . GLU A 1 207 ? 17.549 -6.199 -25.326 1.00 97.75 207 GLU A O 1
ATOM 1650 N N . ARG A 1 208 ? 15.850 -4.791 -24.915 1.00 97.12 208 ARG A N 1
ATOM 1651 C CA . ARG A 1 208 ? 16.128 -3.919 -26.070 1.00 97.12 208 ARG A CA 1
ATOM 1652 C C . ARG A 1 208 ? 17.514 -3.289 -25.989 1.00 97.12 208 ARG A C 1
ATOM 1654 O O . ARG A 1 208 ? 18.250 -3.310 -26.973 1.00 97.12 208 ARG A O 1
ATOM 1661 N N . THR A 1 209 ? 17.893 -2.764 -24.824 1.00 97.56 209 THR A N 1
ATOM 1662 C CA . THR A 1 209 ? 19.231 -2.192 -24.618 1.00 97.56 209 THR A CA 1
ATOM 1663 C C . THR A 1 209 ? 20.323 -3.251 -24.780 1.00 97.56 209 THR A C 1
ATOM 1665 O O . THR A 1 209 ? 21.341 -2.973 -25.405 1.00 97.56 209 THR A O 1
ATOM 1668 N N . GLN A 1 210 ? 20.109 -4.476 -24.293 1.00 97.19 210 GLN A N 1
ATOM 1669 C CA . GLN A 1 210 ? 21.064 -5.572 -24.452 1.00 97.19 210 GLN A CA 1
ATOM 1670 C C . GLN A 1 210 ? 21.196 -6.017 -25.914 1.00 97.19 210 GLN A C 1
ATOM 1672 O O . GLN A 1 210 ? 22.311 -6.242 -26.380 1.00 97.19 210 GLN A O 1
ATOM 1677 N N . LYS A 1 211 ? 20.084 -6.118 -26.653 1.00 97.25 211 LYS A N 1
ATOM 1678 C CA . LYS A 1 211 ? 20.087 -6.427 -28.092 1.00 97.25 211 LYS A CA 1
ATOM 1679 C C . LYS A 1 211 ? 20.852 -5.370 -28.888 1.00 97.25 211 LYS A C 1
ATOM 1681 O O . LYS A 1 211 ? 21.709 -5.727 -29.691 1.00 97.25 211 LYS A O 1
ATOM 1686 N N . LEU A 1 212 ? 20.606 -4.089 -28.610 1.00 97.25 212 LEU A N 1
ATOM 1687 C CA . LEU A 1 212 ? 21.326 -2.989 -29.251 1.00 97.25 212 LEU A CA 1
ATOM 1688 C C . LEU A 1 212 ? 22.824 -3.019 -28.921 1.00 97.25 212 LEU A C 1
ATOM 1690 O O . LEU A 1 212 ? 23.647 -2.894 -29.821 1.00 97.25 212 LEU A O 1
ATOM 1694 N N . ALA A 1 213 ? 23.186 -3.242 -27.655 1.00 97.38 213 ALA A N 1
ATOM 1695 C CA . ALA A 1 213 ? 24.585 -3.342 -27.242 1.00 97.38 213 ALA A CA 1
ATOM 1696 C C . ALA A 1 213 ? 25.314 -4.504 -27.939 1.00 97.38 213 ALA A C 1
ATOM 1698 O O . ALA A 1 213 ? 26.439 -4.330 -28.398 1.00 97.38 213 ALA A O 1
ATOM 1699 N N . ARG A 1 214 ? 24.663 -5.669 -28.075 1.00 96.75 214 ARG A N 1
ATOM 1700 C CA . ARG A 1 214 ? 25.214 -6.820 -28.813 1.00 96.75 214 ARG A CA 1
ATOM 1701 C C . ARG A 1 214 ? 25.405 -6.516 -30.297 1.00 96.75 214 ARG A C 1
ATOM 1703 O O . ARG A 1 214 ? 26.439 -6.868 -30.848 1.00 96.75 214 ARG A O 1
ATOM 1710 N N . HIS A 1 215 ? 24.438 -5.847 -30.923 1.00 96.75 215 HIS A N 1
ATOM 1711 C CA . HIS A 1 215 ? 24.539 -5.443 -32.325 1.00 96.75 215 HIS A CA 1
ATOM 1712 C C . HIS A 1 215 ? 25.698 -4.460 -32.551 1.00 96.75 215 HIS A C 1
ATOM 1714 O O . HIS A 1 215 ? 26.484 -4.636 -33.473 1.00 96.75 215 HIS A O 1
ATOM 1720 N N . MET A 1 216 ? 25.849 -3.463 -31.674 1.00 96.06 216 MET A N 1
ATOM 1721 C CA . MET A 1 216 ? 26.954 -2.501 -31.746 1.00 96.06 216 MET A CA 1
ATOM 1722 C C . MET A 1 216 ? 28.322 -3.156 -31.535 1.00 96.06 216 MET A C 1
ATOM 1724 O O . MET A 1 216 ? 29.261 -2.826 -32.249 1.00 96.06 216 MET A O 1
ATOM 1728 N N . ALA A 1 217 ? 28.432 -4.097 -30.592 1.00 95.38 217 ALA A N 1
ATOM 1729 C CA . ALA A 1 217 ? 29.672 -4.833 -30.357 1.00 95.38 217 ALA A CA 1
ATOM 1730 C C . ALA A 1 217 ? 30.062 -5.720 -31.554 1.00 95.38 217 ALA A C 1
ATOM 1732 O O . ALA A 1 217 ? 31.242 -5.846 -31.855 1.00 95.38 217 ALA A O 1
ATOM 1733 N N . GLY A 1 218 ? 29.080 -6.297 -32.256 1.00 94.94 218 GLY A N 1
ATOM 1734 C CA . GLY A 1 218 ? 29.321 -7.116 -33.447 1.00 94.94 218 GLY A CA 1
ATOM 1735 C C . GLY A 1 218 ? 29.767 -6.334 -34.686 1.00 94.94 218 GLY A C 1
ATOM 1736 O O . GLY A 1 218 ? 30.383 -6.922 -35.559 1.00 94.94 218 GLY A O 1
ATOM 1737 N N . LEU A 1 219 ? 29.487 -5.028 -34.770 1.00 90.25 219 LEU A N 1
ATOM 1738 C CA . LEU A 1 219 ? 29.958 -4.170 -35.871 1.00 90.25 219 LEU A CA 1
ATOM 1739 C C . LEU A 1 219 ? 31.400 -3.672 -35.688 1.00 90.25 219 LEU A C 1
ATOM 1741 O O . LEU A 1 219 ? 31.966 -3.098 -36.613 1.00 90.25 219 LEU A O 1
ATOM 1745 N N . GLN A 1 220 ? 31.962 -3.815 -34.487 1.00 83.56 220 GLN A N 1
ATOM 1746 C CA . GLN A 1 220 ? 33.324 -3.378 -34.161 1.00 83.56 220 GLN A CA 1
ATOM 1747 C C . GLN A 1 220 ? 34.355 -4.513 -34.233 1.00 83.56 220 GLN A C 1
ATOM 1749 O O . GLN A 1 220 ? 35.543 -4.247 -34.054 1.00 83.56 220 GLN A O 1
ATOM 1754 N N . ALA A 1 221 ? 33.900 -5.749 -34.448 1.00 70.00 221 ALA A N 1
ATOM 1755 C CA . ALA A 1 221 ? 34.726 -6.940 -34.623 1.00 70.00 221 ALA A CA 1
ATOM 1756 C C . ALA A 1 221 ? 34.863 -7.270 -36.113 1.00 70.00 221 ALA A C 1
ATOM 1758 O O . ALA A 1 221 ? 35.968 -7.705 -36.500 1.00 70.00 221 ALA A O 1
#

Solvent-accessible surface area (backbone atoms only — not comparable to full-atom values): 14590 Å² total; per-residue (Å²): 130,88,74,74,74,77,72,80,75,75,97,77,75,93,80,82,89,81,89,86,89,84,81,89,85,87,85,79,85,82,88,78,96,77,79,93,75,92,75,95,76,83,77,83,73,84,69,80,80,76,75,78,77,78,72,79,74,79,80,74,76,75,74,75,78,69,75,77,82,79,84,70,88,75,78,77,77,84,70,82,74,74,74,76,73,85,72,76,83,72,79,67,72,72,86,65,78,70,78,79,59,61,47,72,65,53,53,36,64,76,55,68,51,51,89,67,52,53,70,88,48,34,25,64,56,25,29,39,40,49,79,80,40,61,89,56,35,76,43,94,55,52,75,71,62,42,16,52,26,28,63,27,46,53,68,48,30,60,68,72,72,45,57,50,6,66,73,44,76,70,42,57,94,64,58,22,44,81,66,31,48,60,54,33,53,51,51,53,51,54,53,27,54,53,41,47,53,53,46,52,58,52,50,54,52,50,50,53,52,49,53,51,52,54,55,56,57,61,76,76,109

Sequence (221 aa):
ESGCDETTLDDESQRTLSVKRQRAGSIGEESPVRKLESSPHEPQRNVPQYRNSYMPHPQQQQQRMYPPPLYGMHRPPYGHYQYPPPHPHHRYPPPFPLSHLQSYKETIRVSGLPKSLSFRKICSKCGRTRAEHGELGFGNKCTFGDCGKCGALLKQHLCHKTKMGILCTLTEHQGAVPGASESYDRKIRNLAARAELQKSMSEDKKERTQKLARHMAGLQA

Organism: NCBI:txid44447